Protein AF-A0A968GMI2-F1 (afdb_monomer_lite)

Sequence (280 aa):
MSSTTRIVVYNFWDFMSFLANSFVFLMIGLVVDLPLLVDNWRATLWGILAALLSRLIVIYGLFPRSKTLPFRWKHILFWGGLRGAISLALVLGLTTKIGREVSGQLQAMVFGLVVFTLLVQGTSMNWLVKRTGIIHRREERDEYDLRRARASTTRAAYDHLKKIHKEGMISKHVWDIITKTVESYSDELTKSLQEILKQHPNVEAEELDSAWREFLQYQRLALAELLADRGITEDVFNQLSSRIDNQLASSEIAWDSAEKMDRNLWQLGARRTDLRSDSD

Structure (mmCIF, N/CA/C/O backbone):
data_AF-A0A968GMI2-F1
#
_entry.id   AF-A0A968GMI2-F1
#
loop_
_atom_site.group_PDB
_atom_site.id
_atom_site.type_symbol
_atom_site.label_atom_id
_atom_site.label_alt_id
_atom_site.label_comp_id
_atom_site.label_asym_id
_atom_site.label_entity_id
_atom_site.label_seq_id
_atom_site.pdbx_PDB_ins_code
_atom_site.Cartn_x
_atom_site.Cartn_y
_atom_site.Cartn_z
_atom_site.occupancy
_atom_site.B_iso_or_equiv
_atom_site.auth_seq_id
_atom_site.auth_comp_id
_atom_site.auth_asym_id
_atom_site.auth_atom_id
_atom_site.pdbx_PDB_model_num
ATOM 1 N N . MET A 1 1 ? 13.834 -20.249 17.014 1.00 51.03 1 MET A N 1
ATOM 2 C CA . MET A 1 1 ? 14.065 -18.800 16.806 1.00 51.03 1 MET A CA 1
ATOM 3 C C . MET A 1 1 ? 12.860 -18.061 17.344 1.00 51.03 1 MET A C 1
ATOM 5 O O . MET A 1 1 ? 11.765 -18.396 16.908 1.00 51.03 1 MET A O 1
ATOM 9 N N . SER A 1 2 ? 13.044 -17.145 18.300 1.00 61.03 2 SER A N 1
ATOM 10 C CA . SER A 1 2 ? 11.919 -16.454 18.937 1.00 61.03 2 SER A CA 1
ATOM 11 C C . SER A 1 2 ? 11.182 -15.562 17.932 1.00 61.03 2 SER A C 1
ATOM 13 O O . SER A 1 2 ? 11.758 -15.024 16.979 1.00 61.03 2 SER A O 1
ATOM 15 N N . SER A 1 3 ? 9.879 -15.432 18.132 1.00 55.59 3 SER A N 1
ATOM 16 C CA . SER A 1 3 ? 8.946 -14.713 17.269 1.00 55.59 3 SER A CA 1
ATOM 17 C C . SER A 1 3 ? 9.273 -13.209 17.184 1.00 55.59 3 SER A C 1
ATOM 19 O O . SER A 1 3 ? 8.979 -12.563 16.177 1.00 55.59 3 SER A O 1
ATOM 21 N N . THR A 1 4 ? 9.947 -12.662 18.200 1.00 67.00 4 THR A N 1
ATOM 22 C CA . THR A 1 4 ? 10.479 -11.288 18.233 1.00 67.00 4 THR A CA 1
ATOM 23 C C . THR A 1 4 ? 11.716 -11.140 17.347 1.00 67.00 4 THR A C 1
ATOM 25 O O . THR A 1 4 ? 11.817 -10.170 16.598 1.00 67.00 4 THR A O 1
ATOM 28 N N . THR A 1 5 ? 12.619 -12.130 17.331 1.00 75.19 5 THR A N 1
ATOM 29 C CA . THR A 1 5 ? 13.782 -12.131 16.426 1.00 75.19 5 THR A CA 1
ATOM 30 C C . THR A 1 5 ? 13.347 -12.109 14.960 1.00 75.19 5 THR A C 1
ATOM 32 O O . THR A 1 5 ? 13.941 -11.396 14.157 1.00 75.19 5 THR A O 1
ATOM 35 N N . ARG A 1 6 ? 12.274 -12.830 14.600 1.00 71.25 6 ARG A N 1
ATOM 36 C CA . ARG A 1 6 ? 11.735 -12.819 13.227 1.00 71.25 6 ARG A CA 1
ATOM 37 C C . ARG A 1 6 ? 11.237 -11.438 12.797 1.00 71.25 6 ARG A C 1
ATOM 39 O O . ARG A 1 6 ? 11.542 -11.022 11.686 1.00 71.25 6 ARG A O 1
ATOM 46 N N . ILE A 1 7 ? 10.517 -10.728 13.668 1.00 77.06 7 ILE A N 1
ATOM 47 C CA . ILE A 1 7 ? 9.989 -9.387 13.366 1.00 77.06 7 ILE A CA 1
ATOM 48 C C . ILE A 1 7 ? 11.130 -8.374 13.218 1.00 77.06 7 ILE A C 1
ATOM 50 O O . ILE A 1 7 ? 11.140 -7.597 12.268 1.00 77.06 7 ILE A O 1
ATOM 54 N N . VAL A 1 8 ? 12.124 -8.407 14.111 1.00 85.44 8 VAL A N 1
ATOM 55 C CA . VAL A 1 8 ? 13.280 -7.498 14.035 1.00 85.44 8 VAL A CA 1
ATOM 56 C C . VAL A 1 8 ? 14.091 -7.740 12.761 1.00 85.44 8 VAL A C 1
ATOM 58 O O . VAL A 1 8 ? 14.445 -6.784 12.075 1.00 85.44 8 VAL A O 1
ATOM 61 N N . VAL A 1 9 ? 14.342 -9.004 12.405 1.00 90.06 9 VAL A N 1
ATOM 62 C CA . VAL A 1 9 ? 15.044 -9.349 11.159 1.00 90.06 9 VAL A CA 1
ATOM 63 C C . VAL A 1 9 ? 14.245 -8.903 9.938 1.00 90.06 9 VAL A C 1
ATOM 65 O O . VAL A 1 9 ? 14.838 -8.356 9.014 1.00 90.06 9 VAL A O 1
ATOM 68 N N . TYR A 1 10 ? 12.921 -9.086 9.942 1.00 85.19 10 TYR A N 1
ATOM 69 C CA . TYR A 1 10 ? 12.050 -8.642 8.854 1.00 85.19 10 TYR A CA 1
ATOM 70 C C . TYR A 1 10 ? 12.124 -7.121 8.665 1.00 85.19 10 TYR A C 1
ATOM 72 O O . TYR A 1 10 ? 12.459 -6.651 7.582 1.00 85.19 10 TYR A O 1
ATOM 80 N N . ASN A 1 11 ? 11.936 -6.355 9.742 1.00 85.25 11 ASN A N 1
ATOM 81 C CA . ASN A 1 11 ? 12.008 -4.893 9.704 1.00 85.25 11 ASN A CA 1
ATOM 82 C C . ASN A 1 11 ? 13.394 -4.386 9.270 1.00 85.25 11 ASN A C 1
ATOM 84 O O . ASN A 1 11 ? 13.497 -3.423 8.511 1.00 85.25 11 ASN A O 1
ATOM 88 N N . PHE A 1 12 ? 14.468 -5.039 9.723 1.00 91.81 12 PHE A N 1
ATOM 89 C CA . PHE A 1 12 ? 15.829 -4.718 9.294 1.00 91.81 12 PHE A CA 1
ATOM 90 C C . PHE A 1 12 ? 16.026 -4.960 7.791 1.00 91.81 12 PHE A C 1
ATOM 92 O O . PHE A 1 12 ? 16.591 -4.112 7.099 1.00 91.81 12 PHE A O 1
ATOM 99 N N . TRP A 1 13 ? 15.542 -6.093 7.273 1.00 93.69 13 TRP A N 1
ATOM 100 C CA . TRP A 1 13 ? 15.642 -6.426 5.851 1.00 93.69 13 TRP A CA 1
ATOM 101 C C . TRP A 1 13 ? 14.809 -5.487 4.973 1.00 93.69 13 TRP A C 1
ATOM 103 O O . TRP A 1 13 ? 15.266 -5.088 3.898 1.00 93.69 13 TRP A O 1
ATOM 113 N N . ASP A 1 14 ? 13.631 -5.079 5.441 1.00 88.62 14 ASP A N 1
ATOM 114 C CA . ASP A 1 14 ? 12.789 -4.088 4.768 1.00 88.62 14 ASP A CA 1
ATOM 115 C C . ASP A 1 14 ? 13.487 -2.725 4.691 1.00 88.62 14 ASP A C 1
ATOM 117 O O . ASP A 1 14 ? 13.565 -2.126 3.615 1.00 88.62 14 ASP A O 1
ATOM 121 N N . PHE A 1 15 ? 14.082 -2.264 5.797 1.00 93.88 15 PHE A N 1
ATOM 122 C CA . PHE A 1 15 ? 14.857 -1.022 5.818 1.00 93.88 15 PHE A CA 1
ATOM 123 C C . PHE A 1 15 ? 16.075 -1.086 4.884 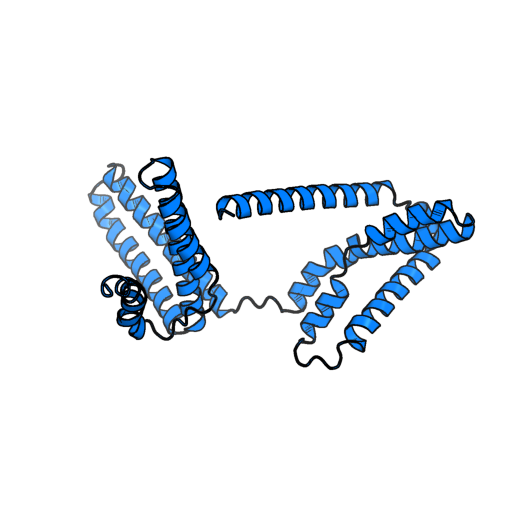1.00 93.88 15 PHE A C 1
ATOM 125 O O . PHE A 1 15 ? 16.307 -0.168 4.094 1.00 93.88 15 PHE A O 1
ATOM 132 N N . MET A 1 16 ? 16.825 -2.192 4.915 1.00 95.81 16 MET A N 1
ATOM 133 C CA . MET A 1 16 ? 17.977 -2.393 4.032 1.00 95.81 16 MET A CA 1
ATOM 134 C C . MET A 1 16 ? 17.561 -2.421 2.555 1.00 95.81 16 MET A C 1
ATOM 136 O O . MET A 1 16 ? 18.226 -1.826 1.708 1.00 95.81 16 MET A O 1
ATOM 140 N N . SER A 1 17 ? 16.426 -3.053 2.243 1.00 90.94 17 SER A N 1
ATOM 141 C CA . SER A 1 17 ? 15.859 -3.083 0.891 1.00 90.94 17 SER A CA 1
ATOM 142 C C . SER A 1 17 ? 15.443 -1.696 0.417 1.00 90.94 17 SER A C 1
ATOM 144 O O . SER A 1 17 ? 15.702 -1.330 -0.731 1.00 90.94 17 SER A O 1
ATOM 146 N N . PHE A 1 18 ? 14.814 -0.906 1.286 1.00 90.81 18 PHE A N 1
ATOM 147 C CA . PHE A 1 18 ? 14.454 0.478 0.992 1.00 90.81 18 PHE A CA 1
ATOM 148 C C . PHE A 1 18 ? 15.694 1.328 0.685 1.00 90.81 18 PHE A C 1
ATOM 150 O O . PHE A 1 18 ? 15.726 2.041 -0.325 1.00 90.81 18 PHE A O 1
ATOM 157 N N . LEU A 1 19 ? 16.737 1.200 1.507 1.00 95.38 19 LEU A N 1
ATOM 158 C CA . LEU A 1 19 ? 17.988 1.928 1.329 1.00 95.38 19 LEU A CA 1
ATOM 159 C C . LEU A 1 19 ? 18.692 1.523 0.023 1.00 95.38 19 LEU A C 1
ATOM 161 O O . LEU A 1 19 ? 19.045 2.386 -0.781 1.00 95.38 19 LEU A O 1
ATOM 165 N N . ALA A 1 20 ? 18.826 0.220 -0.237 1.00 90.94 20 ALA A N 1
ATOM 166 C CA . ALA A 1 20 ? 19.448 -0.302 -1.451 1.00 90.94 20 ALA A CA 1
ATOM 167 C C . ALA A 1 20 ? 18.705 0.136 -2.723 1.00 90.94 20 ALA A C 1
ATOM 169 O O . ALA A 1 20 ? 19.332 0.601 -3.675 1.00 90.94 20 ALA A O 1
ATOM 170 N N . ASN A 1 21 ? 17.369 0.050 -2.737 1.00 89.06 21 ASN A N 1
ATOM 171 C CA . ASN A 1 21 ? 16.572 0.520 -3.871 1.00 89.06 21 ASN A CA 1
ATOM 172 C C . ASN A 1 21 ? 16.764 2.025 -4.104 1.00 89.06 21 ASN A C 1
ATOM 174 O O . ASN A 1 21 ? 16.945 2.442 -5.246 1.00 89.06 21 ASN A O 1
ATOM 178 N N . SER A 1 22 ? 16.787 2.833 -3.042 1.00 90.81 22 SER A N 1
ATOM 179 C CA . SER A 1 22 ? 17.019 4.280 -3.143 1.00 90.81 22 SER A CA 1
ATOM 180 C C . SER A 1 22 ? 18.389 4.601 -3.750 1.00 90.81 22 SER A C 1
ATOM 182 O O . SER A 1 22 ? 18.482 5.430 -4.655 1.00 90.81 22 SER A O 1
ATOM 184 N N . PHE A 1 23 ? 19.441 3.891 -3.328 1.00 91.12 23 PHE A N 1
ATOM 185 C CA . PHE A 1 23 ? 20.772 4.018 -3.930 1.00 91.12 23 PHE A CA 1
ATOM 186 C C . PHE A 1 23 ? 20.791 3.626 -5.406 1.00 91.12 23 PHE A C 1
ATOM 188 O O . PHE A 1 23 ? 21.407 4.319 -6.212 1.00 91.12 23 PHE A O 1
ATOM 195 N N . VAL A 1 24 ? 20.101 2.547 -5.779 1.00 86.19 24 VAL A N 1
ATOM 196 C CA . VAL A 1 24 ? 19.982 2.124 -7.179 1.00 86.19 24 VAL A CA 1
ATOM 197 C C . VAL A 1 24 ? 19.311 3.209 -8.020 1.00 86.19 24 VAL A C 1
ATOM 199 O O . VAL A 1 24 ? 19.820 3.545 -9.085 1.00 86.19 24 VAL A O 1
ATOM 202 N N . PHE A 1 25 ? 18.212 3.800 -7.546 1.00 85.50 25 PHE A N 1
ATOM 203 C CA . PHE A 1 25 ? 17.545 4.900 -8.248 1.00 85.50 25 PHE A CA 1
ATOM 204 C C . PHE A 1 25 ? 18.441 6.131 -8.398 1.00 85.50 25 PHE A C 1
ATOM 206 O O . PHE A 1 25 ? 18.509 6.705 -9.486 1.00 85.50 25 PHE A O 1
ATOM 213 N N . LEU A 1 26 ? 19.166 6.494 -7.340 1.00 89.88 26 LEU A N 1
ATOM 214 C CA . LEU A 1 26 ? 20.138 7.583 -7.373 1.00 89.88 26 LEU A CA 1
ATOM 215 C C . LEU A 1 26 ? 21.257 7.308 -8.389 1.00 89.88 26 LEU A C 1
ATOM 217 O O . LEU A 1 26 ? 21.572 8.174 -9.202 1.00 89.88 26 LEU A O 1
ATOM 221 N N . MET A 1 27 ? 21.821 6.096 -8.390 1.00 86.81 27 MET A N 1
ATOM 222 C CA . MET A 1 27 ? 22.842 5.691 -9.359 1.00 86.81 27 MET A CA 1
ATOM 223 C C . MET A 1 27 ? 22.321 5.709 -10.793 1.00 86.81 27 MET A C 1
ATOM 225 O O . MET A 1 27 ? 23.031 6.178 -11.676 1.00 86.81 27 MET A O 1
ATOM 229 N N . ILE A 1 28 ? 21.098 5.228 -11.040 1.00 85.69 28 ILE A N 1
ATOM 230 C CA . ILE A 1 28 ? 20.481 5.295 -12.371 1.00 85.69 28 ILE A CA 1
ATOM 231 C C . ILE A 1 28 ? 20.414 6.758 -12.825 1.00 85.69 28 ILE A C 1
ATOM 233 O O . ILE A 1 28 ? 20.855 7.067 -13.926 1.00 85.69 28 ILE A O 1
ATOM 237 N N . GLY A 1 29 ? 19.931 7.665 -11.971 1.00 86.00 29 GLY A N 1
ATOM 238 C CA . GLY A 1 29 ? 19.867 9.093 -12.291 1.00 86.00 29 GLY A CA 1
ATOM 239 C C . GLY A 1 29 ? 21.235 9.731 -12.558 1.00 86.00 29 GLY A C 1
ATOM 240 O O . GLY A 1 29 ? 21.336 10.597 -13.418 1.00 86.00 29 GLY A O 1
ATOM 241 N N . LEU A 1 30 ? 22.283 9.288 -11.857 1.00 88.06 30 LEU A N 1
ATOM 242 C CA . LEU A 1 30 ? 23.647 9.801 -12.024 1.00 88.06 30 LEU A CA 1
ATOM 243 C C . LEU A 1 30 ? 24.337 9.277 -13.294 1.00 88.06 30 LEU A C 1
ATOM 245 O O . LEU A 1 30 ? 25.147 9.980 -13.889 1.00 88.06 30 LEU A O 1
ATOM 249 N N . VAL A 1 31 ? 24.060 8.029 -13.677 1.00 84.81 31 VAL A N 1
ATOM 250 C CA . VAL A 1 31 ? 24.762 7.337 -14.770 1.00 84.81 31 VAL A CA 1
ATOM 251 C C . VAL A 1 31 ? 24.085 7.532 -16.127 1.00 84.81 31 VAL A C 1
ATOM 253 O O . VAL A 1 31 ? 24.742 7.428 -17.162 1.00 84.81 31 VAL A O 1
ATOM 256 N N . VAL A 1 32 ? 22.775 7.778 -16.153 1.00 84.62 32 VAL A N 1
ATOM 257 C CA . VAL A 1 32 ? 22.034 7.934 -17.407 1.00 84.62 32 VAL A CA 1
ATOM 258 C C . VAL A 1 32 ? 22.463 9.213 -18.133 1.00 84.62 32 VAL A C 1
ATOM 260 O O . VAL A 1 32 ? 22.224 10.325 -17.669 1.00 84.62 32 VAL A O 1
ATOM 263 N N . ASP A 1 33 ? 23.038 9.037 -19.322 1.00 85.50 33 ASP A N 1
ATOM 264 C CA . ASP A 1 33 ? 23.459 10.118 -20.216 1.00 85.50 33 ASP A CA 1
ATOM 265 C C . ASP A 1 33 ? 22.351 10.454 -21.232 1.00 85.50 33 ASP A C 1
ATOM 267 O O . ASP A 1 33 ? 22.164 9.762 -22.234 1.00 85.50 33 ASP A O 1
ATOM 271 N N . LEU A 1 34 ? 21.577 11.512 -20.962 1.00 85.12 34 LEU A N 1
ATOM 272 C CA . LEU A 1 34 ? 20.457 11.936 -21.814 1.00 85.12 34 LEU A CA 1
ATOM 273 C C . LEU A 1 34 ? 20.878 12.303 -23.254 1.00 85.12 34 LEU A C 1
ATOM 275 O O . LEU A 1 34 ? 20.202 11.845 -24.179 1.00 85.12 34 LEU A O 1
ATOM 279 N N . PRO A 1 35 ? 21.958 13.077 -23.489 1.00 87.75 35 PRO A N 1
ATOM 280 C CA . PRO A 1 35 ? 22.502 13.295 -24.829 1.00 87.75 35 PRO A CA 1
ATOM 281 C C . PRO A 1 35 ? 22.716 12.007 -25.632 1.00 87.75 35 PRO A C 1
ATOM 283 O O . PRO A 1 35 ? 22.273 11.930 -26.780 1.00 87.75 35 PRO A O 1
ATOM 286 N N . LEU A 1 36 ? 23.315 10.976 -25.024 1.00 85.56 36 LEU A N 1
ATOM 287 C CA . LEU A 1 36 ? 23.563 9.691 -25.687 1.00 85.56 36 LEU A CA 1
ATOM 288 C C . LEU A 1 36 ? 22.256 9.019 -26.142 1.00 85.56 36 LEU A C 1
ATOM 290 O O . LEU A 1 36 ? 22.200 8.453 -27.237 1.00 85.56 36 LEU A O 1
ATOM 294 N N . LEU A 1 37 ? 21.198 9.100 -25.324 1.00 86.00 37 LEU A N 1
ATOM 295 C CA . LEU A 1 37 ? 19.875 8.550 -25.651 1.00 86.00 37 LEU A CA 1
ATOM 296 C C . LEU A 1 37 ? 19.228 9.266 -26.837 1.00 86.00 37 LEU A C 1
ATOM 298 O O . LEU A 1 37 ? 18.558 8.610 -27.637 1.00 86.00 37 LEU A O 1
ATOM 302 N N . VAL A 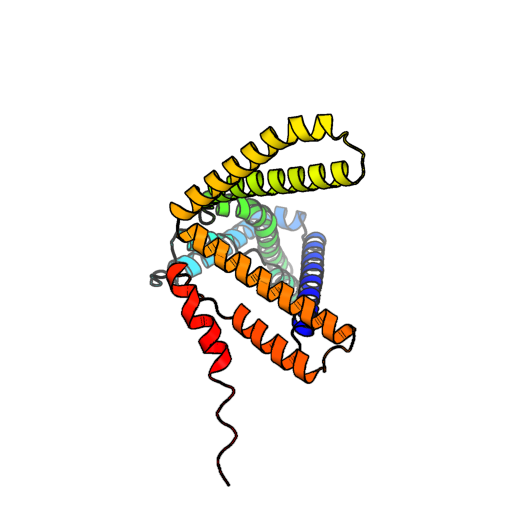1 38 ? 19.388 10.589 -26.923 1.00 86.81 38 VAL A N 1
ATOM 303 C CA . VAL A 1 38 ? 18.816 11.407 -28.002 1.00 86.81 38 VAL A CA 1
ATOM 304 C C . VAL A 1 38 ? 19.556 11.153 -29.311 1.00 86.81 38 VAL A C 1
ATOM 306 O O . VAL A 1 38 ? 18.918 10.923 -30.338 1.00 86.81 38 VAL A O 1
ATOM 309 N N . ASP A 1 39 ? 20.887 11.117 -29.265 1.00 89.25 39 ASP A N 1
ATOM 310 C CA . ASP A 1 39 ? 21.725 10.841 -30.434 1.00 89.25 39 ASP A CA 1
ATOM 311 C C . ASP A 1 39 ? 21.456 9.431 -30.994 1.00 89.25 39 ASP A C 1
ATOM 313 O O . ASP A 1 39 ? 21.305 9.223 -32.198 1.00 89.25 39 ASP A O 1
ATOM 317 N N . ASN A 1 40 ? 21.239 8.460 -30.099 1.00 88.19 40 ASN A N 1
ATOM 318 C CA . ASN A 1 40 ? 20.962 7.063 -30.440 1.00 88.19 40 ASN A CA 1
ATOM 319 C C . ASN A 1 40 ? 19.484 6.675 -30.262 1.00 88.19 40 ASN A C 1
ATOM 321 O O . ASN A 1 40 ? 19.169 5.526 -29.933 1.00 88.19 40 ASN A O 1
ATOM 325 N N . TRP A 1 41 ? 18.545 7.594 -30.514 1.00 89.44 41 TRP A N 1
ATOM 326 C CA . TRP A 1 41 ? 17.115 7.364 -30.251 1.00 89.44 41 TRP A CA 1
ATOM 327 C C . TRP A 1 41 ? 16.543 6.122 -30.958 1.00 89.44 41 TRP A C 1
ATOM 329 O O . TRP A 1 41 ? 15.656 5.450 -30.428 1.00 89.44 41 TRP A O 1
ATOM 339 N N . ARG A 1 42 ? 17.073 5.775 -32.142 1.00 92.38 42 ARG A N 1
ATOM 340 C CA . ARG A 1 42 ? 16.676 4.568 -32.888 1.00 92.38 42 ARG A CA 1
ATOM 341 C C . ARG A 1 42 ? 17.057 3.296 -32.140 1.00 92.38 42 ARG A C 1
ATOM 343 O O . ARG A 1 42 ? 16.239 2.385 -32.043 1.00 92.38 42 ARG A O 1
ATOM 350 N N . ALA A 1 43 ? 18.279 3.240 -31.610 1.00 88.56 43 ALA A N 1
ATOM 351 C CA . ALA A 1 43 ? 18.749 2.110 -30.817 1.00 88.56 43 ALA A CA 1
ATOM 352 C C . ALA A 1 43 ? 17.884 1.969 -29.559 1.00 88.56 43 ALA A C 1
ATOM 354 O O . ALA A 1 43 ? 17.337 0.898 -29.315 1.00 88.56 43 ALA A O 1
ATOM 355 N N . THR A 1 44 ? 17.652 3.072 -28.843 1.00 89.62 44 THR A N 1
ATOM 356 C CA . THR A 1 44 ? 16.748 3.136 -27.685 1.00 89.62 44 THR A CA 1
ATOM 357 C C . THR A 1 44 ? 15.367 2.546 -27.984 1.00 89.62 44 THR A C 1
ATOM 359 O O . THR A 1 44 ? 14.892 1.673 -27.253 1.00 89.62 44 THR A O 1
ATOM 362 N N . LEU A 1 45 ? 14.735 2.968 -29.083 1.00 92.50 45 LEU A N 1
ATOM 363 C CA . LEU A 1 45 ? 13.415 2.479 -29.485 1.00 92.50 45 LEU A CA 1
ATOM 364 C C . LEU A 1 45 ? 13.422 0.965 -29.747 1.00 92.50 45 LEU A C 1
ATOM 366 O O . LEU A 1 45 ? 12.546 0.250 -29.259 1.00 92.50 45 LEU A O 1
ATOM 370 N N . TRP A 1 46 ? 14.427 0.462 -30.471 1.00 93.19 46 TRP A N 1
ATOM 371 C CA . TRP A 1 46 ? 14.576 -0.973 -30.727 1.00 93.19 46 TRP A CA 1
ATOM 372 C C . TRP A 1 46 ? 14.801 -1.775 -29.446 1.00 93.19 46 TRP A C 1
ATOM 374 O O . TRP A 1 46 ? 14.197 -2.834 -29.292 1.00 93.19 46 TRP A O 1
ATOM 384 N N . GLY A 1 47 ? 15.598 -1.259 -28.507 1.00 89.50 47 GLY A N 1
ATOM 385 C CA . GLY A 1 47 ? 15.806 -1.883 -27.200 1.00 89.50 47 GLY A CA 1
ATOM 386 C C . GLY A 1 47 ? 14.503 -2.017 -26.409 1.00 89.50 47 GLY A C 1
ATOM 387 O O . GLY A 1 47 ? 14.197 -3.093 -25.890 1.00 89.50 47 GLY A O 1
ATOM 388 N N . ILE A 1 48 ? 13.689 -0.955 -26.382 1.00 90.62 48 ILE A N 1
ATOM 389 C CA . ILE A 1 48 ? 12.374 -0.959 -25.723 1.00 90.62 48 ILE A CA 1
ATOM 390 C C . ILE A 1 48 ? 11.433 -1.969 -26.387 1.00 90.62 48 ILE A C 1
ATOM 392 O O . ILE A 1 48 ? 10.846 -2.811 -25.704 1.00 90.62 48 ILE A O 1
ATOM 396 N N . LEU A 1 49 ? 11.304 -1.917 -27.714 1.00 92.12 49 LEU A N 1
ATOM 397 C CA . LEU A 1 49 ? 10.418 -2.809 -28.461 1.00 92.12 49 LEU A CA 1
ATOM 398 C C . LEU A 1 49 ? 10.827 -4.274 -28.316 1.00 92.12 49 LEU A C 1
ATOM 400 O O . LEU A 1 49 ? 9.969 -5.115 -28.059 1.00 92.12 49 LEU A O 1
ATOM 404 N N . ALA A 1 50 ? 12.120 -4.584 -28.423 1.00 91.12 50 ALA A N 1
ATOM 405 C CA . ALA A 1 50 ? 12.630 -5.940 -28.259 1.00 91.12 50 ALA A CA 1
ATOM 406 C C . ALA A 1 50 ? 12.345 -6.483 -26.851 1.00 91.12 50 ALA A C 1
ATOM 408 O O . ALA A 1 50 ? 11.893 -7.621 -26.710 1.00 91.12 50 ALA A O 1
ATOM 409 N N . ALA A 1 51 ? 12.536 -5.667 -25.810 1.00 89.25 51 ALA A N 1
ATOM 410 C CA . ALA A 1 51 ? 12.245 -6.063 -24.435 1.00 89.25 51 ALA A CA 1
ATOM 411 C C . ALA A 1 51 ? 10.744 -6.308 -24.206 1.00 89.25 51 ALA A C 1
ATOM 413 O O . ALA A 1 51 ? 10.363 -7.310 -23.592 1.00 89.25 51 ALA A O 1
ATOM 414 N N . LEU A 1 52 ? 9.882 -5.428 -24.728 1.00 89.69 52 LEU A N 1
ATOM 415 C CA . LEU A 1 52 ? 8.429 -5.582 -24.641 1.00 89.69 52 LEU A CA 1
ATOM 416 C C . LEU A 1 52 ? 7.942 -6.802 -25.429 1.00 89.69 52 LEU A C 1
ATOM 418 O O . LEU A 1 52 ? 7.164 -7.588 -24.898 1.00 89.69 52 LEU A O 1
ATOM 422 N N . LEU A 1 53 ? 8.420 -7.007 -26.657 1.00 91.12 53 LEU A N 1
ATOM 423 C CA . LEU A 1 53 ? 8.063 -8.169 -27.475 1.00 91.12 53 LEU A CA 1
ATOM 424 C C . LEU A 1 53 ? 8.526 -9.473 -26.830 1.00 91.12 53 LEU A C 1
ATOM 426 O O . LEU A 1 53 ? 7.737 -10.408 -26.717 1.00 91.12 53 LEU A O 1
ATOM 430 N N . SER A 1 54 ? 9.766 -9.523 -26.341 1.00 89.25 54 SER A N 1
ATOM 431 C CA . SER A 1 54 ? 10.283 -10.677 -25.601 1.00 89.25 54 SER A CA 1
ATOM 432 C C . SER A 1 54 ? 9.375 -11.016 -24.417 1.00 89.25 54 SER A C 1
ATOM 434 O O . SER A 1 54 ? 8.929 -12.155 -24.264 1.00 89.25 54 SER A O 1
ATOM 436 N N . ARG A 1 55 ? 8.984 -10.008 -23.629 1.00 87.88 55 ARG A N 1
ATOM 437 C CA . ARG A 1 55 ? 8.084 -10.205 -22.488 1.00 87.88 55 ARG A CA 1
ATOM 438 C C . ARG A 1 55 ? 6.680 -10.643 -22.910 1.00 87.88 55 ARG A C 1
ATOM 440 O O . ARG A 1 55 ? 6.086 -11.488 -22.241 1.00 87.88 55 ARG A O 1
ATOM 447 N N . LEU A 1 56 ? 6.151 -10.096 -24.003 1.00 88.38 56 LEU A N 1
ATOM 448 C CA . LEU A 1 56 ? 4.860 -10.487 -24.569 1.00 88.38 56 LEU A CA 1
ATOM 449 C C . LEU A 1 56 ? 4.876 -11.976 -24.938 1.00 88.38 56 LEU A C 1
ATOM 451 O O . LEU A 1 56 ? 3.979 -12.721 -24.546 1.00 88.38 56 LEU A O 1
ATOM 455 N N . ILE A 1 57 ? 5.931 -12.420 -25.621 1.00 88.88 57 ILE A N 1
ATOM 456 C CA . ILE A 1 57 ? 6.112 -13.817 -26.020 1.00 88.88 57 ILE A CA 1
ATOM 457 C C . ILE A 1 57 ? 6.228 -14.718 -24.788 1.00 88.88 57 ILE A C 1
ATOM 459 O O . ILE A 1 57 ? 5.546 -15.735 -24.718 1.00 88.88 57 ILE A O 1
ATOM 463 N N . VAL A 1 58 ? 7.025 -14.346 -23.784 1.00 86.19 58 VAL A N 1
ATOM 464 C CA . VAL A 1 58 ? 7.179 -15.162 -22.568 1.00 86.19 58 VAL A CA 1
ATOM 465 C C . VAL A 1 58 ? 5.857 -15.275 -21.805 1.00 86.19 58 VAL A C 1
ATOM 467 O O . VAL A 1 58 ? 5.444 -16.372 -21.441 1.00 86.19 58 VAL A O 1
ATOM 470 N N . ILE A 1 59 ? 5.147 -14.170 -21.581 1.00 84.50 59 ILE A N 1
ATOM 471 C CA . ILE A 1 59 ? 3.951 -14.179 -20.727 1.00 84.50 59 ILE A CA 1
ATOM 472 C C . ILE A 1 59 ? 2.749 -14.795 -21.439 1.00 84.50 59 ILE A C 1
ATOM 474 O O . ILE A 1 59 ? 2.028 -15.590 -20.841 1.00 84.50 59 ILE A O 1
ATOM 478 N N . TYR A 1 60 ? 2.516 -14.462 -22.707 1.00 82.19 60 TYR A N 1
ATOM 479 C CA . TYR A 1 60 ? 1.346 -14.961 -23.434 1.00 82.19 60 TYR A CA 1
ATOM 480 C C . TYR A 1 60 ? 1.632 -16.276 -24.165 1.00 82.19 60 TYR A C 1
ATOM 482 O O . TYR A 1 60 ? 0.730 -17.103 -24.287 1.00 82.19 60 TYR A O 1
ATOM 490 N N . GLY A 1 61 ? 2.876 -16.500 -24.594 1.00 78.56 61 GLY A N 1
ATOM 491 C CA . GLY A 1 61 ? 3.304 -17.709 -25.298 1.00 78.56 61 GLY A CA 1
ATOM 492 C C . GLY A 1 61 ? 3.678 -18.878 -24.384 1.00 78.56 61 GLY A C 1
ATOM 493 O O . GLY A 1 61 ? 3.410 -20.018 -24.755 1.00 78.56 61 GLY A O 1
ATOM 494 N N . LEU A 1 62 ? 4.214 -18.635 -23.177 1.00 70.56 62 LEU A N 1
ATOM 495 C CA . LEU A 1 62 ? 4.564 -19.714 -22.234 1.00 70.56 62 LEU A CA 1
ATOM 496 C C . LEU A 1 62 ? 3.433 -20.057 -21.246 1.00 70.56 62 LEU A C 1
ATOM 498 O O . LEU A 1 62 ? 3.340 -21.198 -20.796 1.00 70.56 62 LEU A O 1
ATOM 502 N N . PHE A 1 63 ? 2.500 -19.128 -20.983 1.00 63.91 63 PHE A N 1
ATOM 503 C CA . PHE A 1 63 ? 1.306 -19.365 -20.149 1.00 63.91 63 PHE A CA 1
ATOM 504 C C . PHE A 1 63 ? -0.047 -19.506 -20.900 1.00 63.91 63 PHE A C 1
ATOM 506 O O . PHE A 1 63 ? -1.077 -19.087 -20.355 1.00 63.91 63 PHE A O 1
ATOM 513 N N . PRO A 1 64 ? -0.157 -20.096 -22.110 1.00 60.28 64 PRO A N 1
ATOM 514 C CA . PRO A 1 64 ? -1.458 -20.305 -22.746 1.00 60.28 64 PRO A CA 1
ATOM 515 C C . PRO A 1 64 ? -2.243 -21.462 -22.100 1.00 60.28 64 PRO A C 1
ATOM 517 O O . PRO A 1 64 ? -3.469 -21.455 -22.138 1.00 60.28 64 PRO A O 1
ATOM 520 N N . ARG A 1 65 ? -1.562 -22.432 -21.463 1.00 53.31 65 ARG A N 1
ATOM 521 C CA . ARG A 1 65 ? -2.168 -23.658 -20.893 1.00 53.31 65 ARG A CA 1
ATOM 522 C C . ARG A 1 65 ? -2.451 -23.634 -19.390 1.00 53.31 65 ARG A C 1
ATOM 524 O O . ARG A 1 65 ? -3.060 -24.567 -18.871 1.00 53.31 65 ARG A O 1
ATOM 531 N N . SER A 1 66 ? -2.047 -22.587 -18.680 1.00 52.69 66 SER A N 1
ATOM 532 C CA . SER A 1 66 ? -2.407 -22.432 -17.270 1.00 52.69 66 SER A CA 1
ATOM 533 C C . SER A 1 66 ? -3.862 -21.957 -17.193 1.00 52.69 66 SER A C 1
ATOM 535 O O . SER A 1 66 ? -4.150 -20.774 -17.364 1.00 52.69 66 SER A O 1
ATOM 537 N N . LYS A 1 67 ? -4.794 -22.889 -16.938 1.00 54.97 67 LYS A N 1
ATOM 538 C CA . LYS A 1 67 ? -6.206 -22.591 -16.605 1.00 54.97 67 LYS A CA 1
ATOM 539 C C . LYS A 1 67 ? -6.355 -21.780 -15.306 1.00 54.97 67 LYS A C 1
ATOM 541 O O . LYS A 1 67 ? -7.459 -21.391 -14.948 1.00 54.97 67 LYS A O 1
ATOM 546 N N . THR A 1 68 ? -5.253 -21.538 -14.605 1.00 59.06 68 THR A N 1
ATOM 547 C CA . THR A 1 68 ? -5.201 -20.938 -13.275 1.00 59.06 68 THR A CA 1
ATOM 548 C C . THR A 1 68 ? -4.940 -19.432 -13.266 1.00 59.06 68 THR A C 1
ATOM 550 O O . THR A 1 68 ? -5.146 -18.824 -12.222 1.00 59.06 68 THR A O 1
ATOM 553 N N . LEU A 1 69 ? -4.545 -18.796 -14.383 1.00 63.69 69 LEU A N 1
ATOM 554 C CA . LEU A 1 69 ? -4.282 -17.348 -14.404 1.00 63.69 69 LEU A CA 1
ATOM 555 C C . LEU A 1 69 ? -5.297 -16.565 -15.263 1.00 63.69 69 LEU A C 1
ATOM 557 O O . LEU A 1 69 ? -5.247 -16.654 -16.497 1.00 63.69 69 LEU A O 1
ATOM 561 N N . PRO A 1 70 ? -6.181 -15.748 -14.651 1.00 72.75 70 PRO A N 1
ATOM 562 C CA . PRO A 1 70 ? -7.108 -14.896 -15.388 1.00 72.75 70 PRO A CA 1
ATOM 563 C C . PRO A 1 70 ? -6.368 -13.908 -16.295 1.00 72.75 70 PRO A C 1
ATOM 565 O O . PRO A 1 70 ? -5.307 -13.389 -15.948 1.00 72.75 70 PRO A O 1
ATOM 568 N N . PHE A 1 71 ? -6.960 -13.581 -17.443 1.00 74.25 71 PHE A N 1
ATOM 569 C CA . PHE A 1 71 ? -6.352 -12.700 -18.450 1.00 74.25 71 PHE A CA 1
ATOM 570 C C . PHE A 1 71 ? -5.941 -11.326 -17.885 1.00 74.25 71 PHE A C 1
ATOM 572 O O . PHE A 1 71 ? -4.888 -10.791 -18.225 1.00 74.25 71 PHE A O 1
ATOM 579 N N . ARG A 1 72 ? -6.714 -10.809 -16.920 1.00 78.38 72 ARG A N 1
ATOM 580 C CA . ARG A 1 72 ? -6.436 -9.551 -16.207 1.00 78.38 72 ARG A CA 1
ATOM 581 C C . ARG A 1 72 ? -5.073 -9.578 -15.494 1.00 78.38 72 ARG A C 1
ATOM 583 O O . ARG A 1 72 ? -4.332 -8.603 -15.563 1.00 78.38 72 ARG A O 1
ATOM 590 N N . TRP A 1 73 ? -4.704 -10.710 -14.889 1.00 78.69 73 TRP A N 1
ATOM 591 C CA . TRP A 1 73 ? -3.414 -10.884 -14.209 1.00 78.69 73 TRP A CA 1
ATOM 592 C C . TRP A 1 73 ? -2.244 -10.967 -15.193 1.00 78.69 73 TRP A C 1
ATOM 594 O O . TRP A 1 73 ? -1.166 -10.457 -14.899 1.00 78.69 73 TRP A O 1
ATOM 604 N N . LYS A 1 74 ? -2.456 -11.530 -16.391 1.00 82.31 74 LYS A N 1
ATOM 605 C CA . LYS A 1 74 ? -1.428 -11.577 -17.447 1.00 82.31 74 LYS A CA 1
ATOM 606 C C . LYS A 1 74 ? -1.036 -10.175 -17.920 1.00 82.31 74 LYS A C 1
ATOM 608 O O . LYS A 1 74 ? 0.146 -9.913 -18.133 1.00 82.31 74 LYS A O 1
ATOM 613 N N . HIS A 1 75 ? -1.998 -9.253 -18.018 1.00 83.75 75 HIS A N 1
ATOM 614 C CA . HIS A 1 75 ? -1.716 -7.850 -18.343 1.00 83.75 75 HIS A CA 1
ATOM 615 C C . HIS A 1 75 ? -0.879 -7.153 -17.270 1.00 83.75 75 HIS A C 1
ATOM 617 O O . HIS A 1 75 ? 0.089 -6.472 -17.603 1.00 83.75 75 HIS A O 1
ATOM 623 N N . ILE A 1 76 ? -1.217 -7.356 -15.993 1.00 83.69 76 ILE A N 1
ATOM 624 C CA . ILE A 1 76 ? -0.444 -6.806 -14.872 1.00 83.69 76 ILE A CA 1
ATOM 625 C C . ILE A 1 76 ? 0.976 -7.375 -14.875 1.00 83.69 76 ILE A C 1
ATOM 627 O O . ILE A 1 76 ? 1.936 -6.621 -14.746 1.00 83.69 76 ILE A O 1
ATOM 631 N N . LEU A 1 77 ? 1.130 -8.684 -15.087 1.00 84.06 77 LEU A N 1
ATOM 632 C CA . LEU A 1 77 ? 2.441 -9.332 -15.126 1.00 84.06 77 LEU A CA 1
ATOM 633 C C . LEU A 1 77 ? 3.306 -8.815 -16.285 1.00 84.06 77 LEU A C 1
ATOM 635 O O . LEU A 1 77 ? 4.509 -8.616 -16.131 1.00 84.06 77 LEU A O 1
ATOM 639 N N . PHE A 1 78 ? 2.688 -8.543 -17.437 1.00 86.19 78 PHE A N 1
ATOM 640 C CA . PHE A 1 78 ? 3.360 -7.934 -18.583 1.00 86.19 78 PHE A CA 1
ATOM 641 C C . PHE A 1 78 ? 3.847 -6.514 -18.289 1.00 86.19 78 PHE A C 1
ATOM 643 O O . PHE A 1 78 ? 4.991 -6.164 -18.601 1.00 86.19 78 PHE A O 1
ATOM 650 N N . TRP A 1 79 ? 3.012 -5.713 -17.634 1.00 86.75 79 TRP A N 1
ATOM 651 C CA . TRP A 1 79 ? 3.314 -4.311 -17.361 1.00 86.75 79 TRP A CA 1
ATOM 652 C C . TRP A 1 79 ? 4.154 -4.080 -16.092 1.00 86.75 79 TRP A C 1
ATOM 654 O O . TRP A 1 79 ? 4.768 -3.028 -15.953 1.00 86.75 79 TRP A O 1
ATOM 664 N N . GLY A 1 80 ? 4.231 -5.059 -15.184 1.00 79.00 80 GLY A N 1
ATOM 665 C CA . GLY A 1 80 ? 4.843 -4.918 -13.855 1.00 79.00 80 GLY A CA 1
ATOM 666 C C . GLY A 1 80 ? 6.361 -5.132 -13.761 1.00 79.00 80 GLY A C 1
ATOM 667 O O . GLY A 1 80 ? 6.922 -5.035 -12.671 1.00 79.00 80 GLY A O 1
ATOM 668 N N . GLY A 1 81 ? 7.061 -5.440 -14.856 1.00 70.44 81 GLY A N 1
ATOM 669 C CA . GLY A 1 81 ? 8.499 -5.751 -14.823 1.00 70.44 81 GLY A CA 1
ATOM 670 C C . GLY A 1 81 ? 9.401 -4.511 -14.757 1.00 70.44 81 GLY A C 1
ATOM 671 O O . GLY A 1 81 ? 10.033 -4.164 -15.753 1.00 70.44 81 GLY A O 1
ATOM 672 N N . LEU A 1 82 ? 9.462 -3.884 -13.579 1.00 66.31 82 LEU A N 1
ATOM 673 C CA . LEU A 1 82 ? 10.027 -2.548 -13.318 1.00 66.31 82 LEU A CA 1
ATOM 674 C C . LEU A 1 82 ? 11.505 -2.503 -12.879 1.00 66.31 82 LEU A C 1
ATOM 676 O O . LEU A 1 82 ? 11.964 -1.485 -12.371 1.00 66.31 82 LEU A O 1
ATOM 680 N N . ARG A 1 83 ? 12.278 -3.586 -13.011 1.00 64.94 83 ARG A N 1
ATOM 681 C CA . ARG A 1 83 ? 13.623 -3.667 -12.404 1.00 64.94 83 ARG A CA 1
ATOM 682 C C . ARG A 1 83 ? 14.724 -3.877 -13.442 1.00 64.94 83 ARG A C 1
ATOM 684 O O . ARG A 1 83 ? 15.135 -5.002 -13.694 1.00 64.94 83 ARG A O 1
ATOM 691 N N . GLY A 1 84 ? 15.216 -2.778 -14.014 1.00 72.88 84 GLY A N 1
ATOM 692 C CA . GLY A 1 84 ? 16.323 -2.764 -14.982 1.00 72.88 84 GLY A CA 1
ATOM 693 C C . GLY A 1 84 ? 17.718 -2.500 -14.390 1.00 72.88 84 GLY A C 1
ATOM 694 O O . GLY A 1 84 ? 18.679 -2.357 -15.139 1.00 72.88 84 GLY A O 1
ATOM 695 N N . ALA A 1 85 ? 17.859 -2.448 -13.061 1.00 76.44 85 ALA A N 1
ATOM 696 C CA . ALA A 1 85 ? 19.128 -2.141 -12.389 1.00 76.44 85 ALA A CA 1
ATOM 697 C C . ALA A 1 85 ? 20.245 -3.155 -12.692 1.00 76.44 85 ALA A C 1
ATOM 699 O O . ALA A 1 85 ? 21.392 -2.778 -12.913 1.00 76.44 85 ALA A O 1
ATOM 700 N N . ILE A 1 86 ? 19.900 -4.445 -12.756 1.00 85.31 86 ILE A N 1
ATOM 701 C CA . ILE A 1 86 ? 20.854 -5.508 -13.100 1.00 85.31 86 ILE A CA 1
ATOM 702 C C . ILE A 1 86 ? 21.324 -5.338 -14.548 1.00 85.31 86 ILE A C 1
ATOM 704 O O . ILE A 1 86 ? 22.517 -5.419 -14.826 1.00 85.31 86 ILE A O 1
ATOM 708 N N . SER A 1 87 ? 20.402 -5.049 -15.469 1.00 85.81 87 SER A N 1
ATOM 709 C CA . SER A 1 87 ? 20.729 -4.784 -16.872 1.00 85.81 87 SER A CA 1
ATOM 710 C C . SER A 1 87 ? 21.643 -3.568 -17.015 1.00 85.81 87 SER A C 1
ATOM 712 O O . SER A 1 87 ? 22.601 -3.625 -17.781 1.00 85.81 87 SER A O 1
ATOM 714 N N . LEU A 1 88 ? 21.395 -2.506 -16.238 1.00 85.69 88 LEU A N 1
ATOM 715 C CA . LEU A 1 88 ? 22.247 -1.320 -16.197 1.00 85.69 88 LEU A CA 1
ATOM 716 C C . LEU A 1 88 ? 23.674 -1.670 -15.754 1.00 85.69 88 LEU A C 1
ATOM 718 O O . LEU A 1 88 ? 24.633 -1.338 -16.448 1.00 85.69 88 LEU A O 1
ATOM 722 N N . ALA A 1 89 ? 23.807 -2.388 -14.635 1.00 85.12 89 ALA A N 1
ATOM 723 C CA . ALA A 1 89 ? 25.101 -2.814 -14.108 1.00 85.12 89 ALA A CA 1
ATOM 724 C C . ALA A 1 89 ? 25.871 -3.690 -15.112 1.00 85.12 89 ALA A C 1
ATOM 726 O O . ALA A 1 89 ? 27.070 -3.496 -15.316 1.00 85.12 89 ALA A O 1
ATOM 727 N N . LEU A 1 90 ? 25.175 -4.616 -15.780 1.00 86.94 90 LEU A N 1
ATOM 728 C CA . LEU A 1 90 ? 25.762 -5.477 -16.807 1.00 86.94 90 LEU A CA 1
ATOM 729 C C . LEU A 1 90 ? 26.273 -4.678 -18.005 1.00 86.94 90 LEU A C 1
ATOM 731 O O . LEU A 1 90 ? 27.385 -4.933 -18.465 1.00 86.94 90 LEU A O 1
ATOM 735 N N . VAL A 1 91 ? 25.497 -3.707 -18.495 1.00 87.00 91 VAL A N 1
ATOM 736 C CA . VAL A 1 91 ? 25.920 -2.876 -19.627 1.00 87.00 91 VAL A CA 1
ATOM 737 C C . VAL A 1 91 ? 27.163 -2.073 -19.267 1.00 87.00 91 VAL A C 1
ATOM 739 O O . VAL A 1 91 ? 28.147 -2.131 -19.997 1.00 87.00 91 VAL A O 1
ATOM 742 N N . LEU A 1 92 ? 27.181 -1.415 -18.108 1.00 84.12 92 LEU A N 1
ATOM 743 C CA . LEU A 1 92 ? 28.338 -0.634 -17.667 1.00 84.12 92 LEU A CA 1
ATOM 744 C C . LEU A 1 92 ? 29.585 -1.511 -17.531 1.00 84.12 92 LEU A C 1
ATOM 746 O O . LEU A 1 92 ? 30.650 -1.155 -18.031 1.00 84.12 92 LEU A O 1
ATOM 750 N N . GLY A 1 93 ? 29.443 -2.703 -16.948 1.00 83.94 93 GLY A N 1
ATOM 751 C CA . GLY A 1 93 ? 30.541 -3.662 -16.845 1.00 83.94 93 GLY A CA 1
ATOM 752 C C . GLY A 1 93 ? 31.061 -4.130 -18.208 1.00 83.94 93 GLY A C 1
ATOM 753 O O . GLY A 1 93 ? 32.272 -4.223 -18.409 1.00 83.94 93 GLY A O 1
ATOM 754 N N . LEU A 1 94 ? 30.165 -4.394 -19.163 1.00 83.25 94 LEU A N 1
ATOM 755 C CA . LEU A 1 94 ? 30.514 -4.905 -20.490 1.00 83.25 94 LEU A CA 1
ATOM 756 C C . LEU A 1 94 ? 31.157 -3.842 -21.391 1.00 83.25 94 LEU A C 1
ATOM 758 O O . LEU A 1 94 ? 32.052 -4.151 -22.176 1.00 83.25 94 LEU A O 1
ATOM 762 N N . THR A 1 95 ? 30.733 -2.587 -21.258 1.00 72.88 95 THR A N 1
ATOM 763 C CA . THR A 1 95 ? 31.175 -1.470 -22.110 1.00 72.88 95 THR A CA 1
ATOM 764 C C . THR A 1 95 ? 32.666 -1.166 -22.022 1.00 72.88 95 THR A C 1
ATOM 766 O O . THR A 1 95 ? 33.236 -0.621 -22.962 1.00 72.88 95 THR A O 1
ATOM 769 N N . THR A 1 96 ? 33.322 -1.603 -20.945 1.00 71.94 96 THR A N 1
ATOM 770 C CA . THR A 1 96 ? 34.781 -1.514 -20.777 1.00 71.94 96 THR A CA 1
ATOM 771 C C . THR A 1 96 ? 35.560 -2.498 -21.660 1.00 71.94 96 THR A C 1
ATOM 773 O O . THR A 1 96 ? 36.769 -2.349 -21.817 1.00 71.94 96 THR A O 1
ATOM 776 N N . LYS A 1 97 ? 34.885 -3.498 -22.247 1.00 75.62 97 LYS A N 1
ATOM 777 C CA . LYS A 1 97 ? 35.505 -4.621 -22.974 1.00 75.62 97 LYS A CA 1
ATOM 778 C C . LYS A 1 97 ? 35.180 -4.666 -24.470 1.00 75.62 97 LYS A C 1
ATOM 780 O O . LYS A 1 97 ? 35.728 -5.510 -25.173 1.00 75.62 97 LYS A O 1
ATOM 785 N N . ILE A 1 98 ? 34.283 -3.807 -24.958 1.00 77.19 98 ILE A N 1
ATOM 786 C CA . ILE A 1 98 ? 33.784 -3.814 -26.344 1.00 77.19 98 ILE A CA 1
ATOM 787 C C . ILE A 1 98 ? 34.145 -2.489 -27.036 1.00 77.19 98 ILE A C 1
ATOM 789 O O . ILE A 1 98 ? 34.318 -1.464 -26.380 1.00 77.19 98 ILE A O 1
ATOM 793 N N . GLY A 1 99 ? 34.271 -2.502 -28.369 1.00 77.56 99 GLY A N 1
ATOM 794 C CA . GLY A 1 99 ? 34.520 -1.305 -29.179 1.00 77.56 99 GLY A CA 1
ATOM 795 C C . GLY A 1 99 ? 33.533 -0.160 -28.900 1.00 77.56 99 GLY A C 1
ATOM 796 O O . GLY A 1 99 ? 32.345 -0.389 -28.661 1.00 77.56 99 GLY A O 1
ATOM 797 N N . ARG A 1 100 ? 34.040 1.082 -28.950 1.00 75.12 100 ARG A N 1
ATOM 798 C CA . ARG A 1 100 ? 33.338 2.313 -28.527 1.00 75.12 100 ARG A CA 1
ATOM 799 C C . ARG A 1 100 ? 31.961 2.507 -2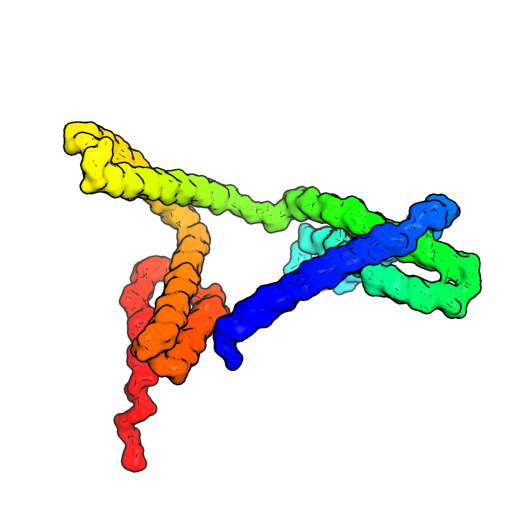9.176 1.00 75.12 100 ARG A C 1
ATOM 801 O O . ARG A 1 100 ? 31.034 2.929 -28.498 1.00 75.12 100 ARG A O 1
ATOM 808 N N . GLU A 1 101 ? 31.820 2.165 -30.452 1.00 76.31 101 GLU A N 1
ATOM 809 C CA . GLU A 1 101 ? 30.578 2.367 -31.210 1.00 76.31 101 GLU A CA 1
ATOM 810 C C . GLU A 1 101 ? 29.457 1.403 -30.781 1.00 76.31 101 GLU A C 1
ATOM 812 O O . GLU A 1 101 ? 28.347 1.826 -30.460 1.00 76.31 101 GLU A O 1
ATOM 817 N N . VAL A 1 102 ? 29.767 0.108 -30.668 1.00 81.31 102 VAL A N 1
ATOM 818 C CA . VAL A 1 102 ? 28.815 -0.925 -30.212 1.00 81.31 102 VAL A CA 1
ATOM 819 C C . VAL A 1 102 ? 28.438 -0.709 -28.742 1.00 81.31 102 VAL A C 1
ATOM 821 O O . VAL A 1 102 ? 27.291 -0.899 -28.340 1.00 81.31 102 VAL A O 1
ATOM 824 N N . SER A 1 103 ? 29.411 -0.269 -27.947 1.00 82.50 103 SER A N 1
ATOM 825 C CA . SER A 1 103 ? 29.255 0.075 -26.537 1.00 82.50 103 SER A CA 1
ATOM 826 C C . SER A 1 103 ? 28.226 1.197 -26.324 1.00 82.50 103 SER A C 1
ATOM 828 O O . SER A 1 103 ? 27.298 1.031 -25.531 1.00 82.50 103 SER A O 1
ATOM 830 N N . GLY A 1 104 ? 28.316 2.287 -27.099 1.00 82.50 104 GLY A N 1
ATOM 831 C CA . GLY A 1 104 ? 27.366 3.404 -27.029 1.00 82.50 104 GLY A CA 1
ATOM 832 C C . GLY A 1 104 ? 25.937 3.012 -27.420 1.00 82.50 104 GLY A C 1
ATOM 833 O O . GLY A 1 104 ? 24.983 3.387 -26.739 1.00 82.50 104 GLY A O 1
ATOM 834 N N . GLN A 1 105 ? 25.774 2.182 -28.456 1.00 85.69 105 GLN A N 1
ATOM 835 C CA . GLN A 1 105 ? 24.451 1.705 -28.882 1.00 85.69 105 GLN A CA 1
ATOM 836 C C . GLN A 1 105 ? 23.784 0.808 -27.828 1.00 85.69 105 GLN A C 1
ATOM 838 O O . GLN A 1 105 ? 22.598 0.972 -27.534 1.00 85.69 105 GLN A O 1
ATOM 843 N N . LEU A 1 106 ? 24.541 -0.115 -27.223 1.00 86.62 106 LEU A N 1
ATOM 844 C CA . LEU A 1 106 ? 24.056 -0.976 -26.137 1.00 86.62 106 LEU A CA 1
ATOM 845 C C . LEU A 1 106 ? 23.693 -0.172 -24.884 1.00 86.62 106 LEU A C 1
ATOM 847 O O . LEU A 1 106 ? 22.664 -0.444 -24.261 1.00 86.62 106 LEU A O 1
ATOM 851 N N . GLN A 1 107 ? 24.507 0.828 -24.531 1.00 88.12 107 GLN A N 1
ATOM 852 C CA . GLN A 1 107 ? 24.201 1.749 -23.436 1.00 88.12 107 GLN A CA 1
ATOM 853 C C . GLN A 1 107 ? 22.895 2.492 -23.696 1.00 88.12 107 GLN A C 1
ATOM 855 O O . GLN A 1 107 ? 22.007 2.447 -22.848 1.00 88.12 107 GLN A O 1
ATOM 860 N N . ALA A 1 108 ? 22.725 3.084 -24.881 1.00 89.25 108 ALA A N 1
ATOM 861 C CA . ALA A 1 108 ? 21.496 3.784 -25.249 1.00 89.25 108 ALA A CA 1
ATOM 862 C C . ALA A 1 108 ? 20.258 2.870 -25.168 1.00 89.25 108 ALA A C 1
ATOM 864 O O . ALA A 1 108 ? 19.250 3.246 -24.568 1.00 89.25 108 ALA A O 1
ATOM 865 N N . MET A 1 109 ? 20.352 1.634 -25.677 1.00 90.31 109 MET A N 1
ATOM 866 C CA . MET A 1 109 ? 19.281 0.632 -25.579 1.00 90.31 109 MET A CA 1
ATOM 867 C C . MET A 1 109 ? 18.868 0.350 -24.133 1.00 90.31 109 MET A C 1
ATOM 869 O O . MET A 1 109 ? 17.681 0.397 -23.804 1.00 90.31 109 MET A O 1
ATOM 873 N N . VAL A 1 110 ? 19.834 0.039 -23.266 1.00 90.00 110 VAL A N 1
ATOM 874 C CA . VAL A 1 110 ? 19.550 -0.363 -21.884 1.00 90.00 110 VAL A CA 1
ATOM 875 C C . VAL A 1 110 ? 19.141 0.830 -21.032 1.00 90.00 110 VAL A C 1
ATOM 877 O O . VAL A 1 110 ? 18.171 0.728 -20.286 1.00 90.00 110 VAL A O 1
ATOM 880 N N . PHE A 1 111 ? 19.823 1.966 -21.152 1.00 89.88 111 PHE A N 1
ATOM 881 C CA . PHE A 1 111 ? 19.489 3.175 -20.401 1.00 89.88 111 PHE A CA 1
ATOM 882 C C . PHE A 1 111 ? 18.102 3.675 -20.791 1.00 89.88 111 PHE A C 1
ATOM 884 O O . PHE A 1 111 ? 17.272 3.931 -19.921 1.00 89.88 111 PHE A O 1
ATOM 891 N N . GLY A 1 112 ? 17.816 3.732 -22.093 1.00 89.62 112 GLY A N 1
ATOM 892 C CA . GLY A 1 112 ? 16.510 4.114 -22.606 1.00 89.62 112 GLY A CA 1
ATOM 893 C C . GLY A 1 112 ? 15.398 3.169 -22.156 1.00 89.62 112 GLY A C 1
ATOM 894 O O . GLY A 1 112 ? 14.344 3.633 -21.722 1.00 89.62 112 GLY A O 1
ATOM 895 N N . LEU A 1 113 ? 15.646 1.854 -22.157 1.00 90.19 113 LEU A N 1
ATOM 896 C CA . LEU A 1 113 ? 14.723 0.876 -21.581 1.00 90.19 113 LEU A CA 1
ATOM 897 C C . LEU A 1 113 ? 14.485 1.129 -20.088 1.00 90.19 113 LEU A C 1
ATOM 899 O O . LEU A 1 113 ? 13.334 1.173 -19.662 1.00 90.19 113 LEU A O 1
ATOM 903 N N . VAL A 1 114 ? 15.541 1.314 -19.291 1.00 89.56 114 VAL A N 1
ATOM 904 C CA . VAL A 1 114 ? 15.424 1.572 -17.847 1.00 89.56 114 VAL A CA 1
ATOM 905 C C . VAL A 1 114 ? 14.586 2.826 -17.609 1.00 89.56 114 VAL A C 1
ATOM 907 O O . VAL A 1 114 ? 13.565 2.739 -16.930 1.00 89.56 114 VAL A O 1
ATOM 910 N N . VAL A 1 115 ? 14.939 3.954 -18.229 1.00 88.81 115 VAL A N 1
ATOM 911 C CA . VAL A 1 115 ? 14.200 5.221 -18.111 1.00 88.81 115 VAL A CA 1
ATOM 912 C C . VAL A 1 115 ? 12.736 5.048 -18.517 1.00 88.81 115 VAL A C 1
ATOM 914 O O . VAL A 1 115 ? 11.844 5.481 -17.787 1.00 88.81 115 VAL A O 1
ATOM 917 N N . PHE A 1 116 ? 12.467 4.353 -19.626 1.00 89.50 116 PHE A N 1
ATOM 918 C CA . PHE A 1 116 ? 11.106 4.051 -20.065 1.00 89.50 116 PHE A CA 1
ATOM 919 C C . PHE A 1 116 ? 10.334 3.231 -19.024 1.00 89.50 116 PHE A C 1
ATOM 921 O O . PHE A 1 116 ? 9.203 3.575 -18.682 1.00 89.50 116 PHE A O 1
ATOM 928 N N . THR A 1 117 ? 10.925 2.164 -18.481 1.00 88.56 117 THR A N 1
ATOM 929 C CA . THR A 1 117 ? 10.248 1.352 -17.459 1.00 88.56 117 THR A CA 1
ATOM 930 C C . THR A 1 117 ? 9.990 2.146 -16.179 1.00 88.56 117 THR A C 1
ATOM 932 O O . THR A 1 117 ? 8.909 2.036 -15.609 1.00 88.56 117 THR A O 1
ATOM 935 N N . LEU A 1 118 ? 10.911 3.014 -15.757 1.00 87.19 118 LEU A N 1
ATOM 936 C CA . LEU A 1 118 ? 10.729 3.819 -14.551 1.00 87.19 118 LEU A CA 1
ATOM 937 C C . LEU A 1 118 ? 9.662 4.903 -14.725 1.00 87.19 118 LEU A C 1
ATOM 939 O O . LEU A 1 118 ? 8.755 5.008 -13.899 1.00 87.19 118 LEU A O 1
ATOM 943 N N . LEU A 1 119 ? 9.743 5.683 -15.805 1.00 87.44 119 LEU A N 1
ATOM 944 C CA . LEU A 1 119 ? 8.848 6.817 -16.025 1.00 87.44 119 LEU A CA 1
ATOM 945 C C . LEU A 1 119 ? 7.490 6.389 -16.569 1.00 87.44 119 LEU A C 1
ATOM 947 O O . LEU A 1 119 ? 6.472 6.861 -16.076 1.00 87.44 119 LEU A O 1
ATOM 951 N N . VAL A 1 120 ? 7.450 5.499 -17.562 1.00 89.56 120 VAL A N 1
ATOM 952 C CA . VAL A 1 120 ? 6.202 5.110 -18.232 1.00 89.56 120 VAL A CA 1
ATOM 953 C C . VAL A 1 120 ? 5.550 3.941 -17.513 1.00 89.56 120 VAL A C 1
ATOM 955 O O . VAL A 1 120 ? 4.413 4.071 -17.062 1.00 89.56 120 VAL A O 1
ATOM 958 N N . GLN A 1 121 ? 6.241 2.803 -17.367 1.00 87.81 121 GLN A N 1
ATOM 959 C CA . GLN A 1 121 ? 5.624 1.637 -16.720 1.00 87.81 121 GLN A CA 1
ATOM 960 C C . GLN A 1 121 ? 5.369 1.895 -15.231 1.00 87.81 121 GLN A C 1
ATOM 962 O O . GLN A 1 121 ? 4.294 1.549 -14.749 1.00 87.81 121 GLN A O 1
ATOM 967 N N . GLY A 1 122 ? 6.298 2.553 -14.527 1.00 84.94 122 GLY A N 1
ATOM 968 C CA . GLY A 1 122 ? 6.187 2.821 -13.092 1.00 84.94 122 GLY A CA 1
ATOM 969 C C . GLY A 1 122 ? 4.982 3.691 -12.743 1.00 84.94 122 GLY A C 1
ATOM 970 O O . GLY A 1 122 ? 4.172 3.315 -11.897 1.00 84.94 122 GLY A O 1
ATOM 971 N N . THR A 1 123 ? 4.805 4.815 -13.442 1.00 86.50 123 THR A N 1
ATOM 972 C CA . THR A 1 123 ? 3.662 5.718 -13.212 1.00 86.50 123 THR A CA 1
ATOM 973 C C . THR A 1 123 ? 2.345 5.138 -13.731 1.00 86.50 123 THR A C 1
ATOM 975 O O . THR A 1 123 ? 1.308 5.256 -13.075 1.00 86.50 123 THR A O 1
ATOM 978 N N . SER A 1 124 ? 2.374 4.447 -14.876 1.00 87.12 124 SER A N 1
ATOM 979 C CA . SER A 1 124 ? 1.167 3.891 -15.502 1.00 87.12 124 SER A CA 1
ATOM 980 C C . SER A 1 124 ? 0.649 2.635 -14.801 1.00 87.12 124 SER A C 1
ATOM 982 O O . SER A 1 124 ? -0.511 2.268 -14.994 1.00 87.12 124 SER A O 1
ATOM 984 N N . MET A 1 125 ? 1.469 1.970 -13.980 1.00 84.62 125 MET A N 1
ATOM 985 C CA . MET A 1 125 ? 1.084 0.740 -13.286 1.00 84.62 125 MET A CA 1
ATOM 986 C C . MET A 1 125 ? -0.130 0.952 -12.380 1.00 84.62 125 MET A C 1
ATOM 988 O O . MET A 1 125 ? -1.093 0.193 -12.463 1.00 84.62 125 MET A O 1
ATOM 992 N N . ASN A 1 126 ? -0.138 2.019 -11.575 1.00 82.19 126 ASN A N 1
ATOM 993 C CA . ASN A 1 126 ? -1.268 2.325 -10.691 1.00 82.19 126 ASN A CA 1
ATOM 994 C C . ASN A 1 126 ? -2.572 2.523 -11.475 1.00 82.19 126 ASN A C 1
ATOM 996 O O . ASN A 1 126 ? -3.630 2.044 -11.064 1.00 82.19 126 ASN A O 1
ATOM 1000 N N . TRP A 1 127 ? -2.500 3.199 -12.622 1.00 85.62 127 TRP A N 1
ATOM 1001 C CA . TRP A 1 127 ? -3.652 3.379 -13.500 1.00 85.62 127 TRP A CA 1
ATOM 1002 C C . TRP A 1 127 ? -4.112 2.053 -14.121 1.00 85.62 127 TRP A C 1
ATOM 1004 O O . TRP A 1 127 ? -5.308 1.760 -14.127 1.00 85.62 127 TRP A O 1
ATOM 1014 N N . LEU A 1 128 ? -3.178 1.211 -14.577 1.00 84.69 128 LEU A N 1
ATOM 1015 C CA . LEU A 1 128 ? -3.491 -0.095 -15.155 1.00 84.69 128 LEU A CA 1
ATOM 1016 C C . LEU A 1 128 ? -4.141 -1.030 -14.129 1.00 84.69 128 LEU A C 1
ATOM 1018 O O . LEU A 1 128 ? -5.120 -1.704 -14.443 1.00 84.69 128 LEU A O 1
ATOM 1022 N N . VAL A 1 129 ? -3.639 -1.058 -12.896 1.00 82.62 129 VAL A N 1
ATOM 1023 C CA . VAL A 1 129 ? -4.201 -1.873 -11.810 1.00 82.62 129 VAL A CA 1
ATOM 1024 C C . VAL A 1 129 ? -5.640 -1.445 -11.495 1.00 82.62 129 VAL A C 1
ATOM 1026 O O . VAL A 1 129 ? -6.521 -2.298 -11.383 1.00 82.62 129 VAL A O 1
ATOM 1029 N N . LYS A 1 130 ? -5.915 -0.134 -11.445 1.00 79.81 130 LYS A N 1
ATOM 1030 C CA . LYS A 1 130 ? -7.281 0.389 -11.267 1.00 79.81 130 LYS A CA 1
ATOM 1031 C C . LYS A 1 130 ? -8.190 0.016 -12.441 1.00 79.81 130 LYS A C 1
ATOM 1033 O O . LYS A 1 130 ? -9.281 -0.504 -12.234 1.00 79.81 130 LYS A O 1
ATOM 1038 N N . ARG A 1 131 ? -7.727 0.212 -13.680 1.00 81.50 131 ARG A N 1
ATOM 1039 C CA . ARG A 1 131 ? -8.508 -0.083 -14.896 1.00 81.50 131 ARG A CA 1
ATOM 1040 C C . ARG A 1 131 ? -8.779 -1.574 -15.080 1.00 81.50 131 ARG A C 1
ATOM 1042 O O . ARG A 1 131 ? -9.845 -1.965 -15.549 1.00 81.50 131 ARG A O 1
ATOM 1049 N N . THR A 1 132 ? -7.820 -2.421 -14.720 1.00 75.44 132 THR A N 1
ATOM 1050 C CA . THR A 1 132 ? -7.992 -3.874 -14.775 1.00 75.44 132 THR A CA 1
ATOM 1051 C C . THR A 1 132 ? -8.928 -4.380 -13.694 1.00 75.44 132 THR A C 1
ATOM 1053 O O . THR A 1 132 ? -9.275 -5.548 -13.777 1.00 75.44 132 THR A O 1
ATOM 1056 N N . GLY A 1 133 ? -9.386 -3.562 -12.738 1.00 67.00 133 GLY A N 1
ATOM 1057 C CA . GLY A 1 133 ? -10.402 -3.951 -11.762 1.00 67.00 133 GLY A CA 1
ATOM 1058 C C . GLY A 1 133 ? -10.055 -5.245 -11.026 1.00 67.00 133 GLY A C 1
ATOM 1059 O O . GLY A 1 133 ? -10.944 -6.020 -10.709 1.00 67.00 133 GLY A O 1
ATOM 1060 N N . ILE A 1 134 ? -8.775 -5.558 -10.824 1.00 64.38 134 ILE A N 1
ATOM 1061 C CA . ILE A 1 134 ? -8.395 -6.711 -9.992 1.00 64.38 134 ILE A CA 1
ATOM 1062 C C . ILE A 1 134 ? -8.561 -6.343 -8.516 1.00 64.38 134 ILE A C 1
ATOM 1064 O O . ILE A 1 134 ? -8.964 -7.173 -7.709 1.00 64.38 134 ILE A O 1
ATOM 1068 N N . ILE A 1 135 ? -8.372 -5.063 -8.193 1.00 59.50 135 ILE A N 1
ATOM 1069 C CA . ILE A 1 135 ? -8.800 -4.472 -6.929 1.00 59.50 135 ILE A CA 1
ATOM 1070 C C . ILE A 1 135 ? -10.293 -4.125 -7.053 1.00 59.50 135 ILE A C 1
ATOM 1072 O O . ILE A 1 135 ? -10.656 -2.958 -7.157 1.00 59.50 135 ILE A O 1
ATOM 1076 N N . HIS A 1 136 ? -11.172 -5.130 -7.114 1.00 55.06 136 HIS A N 1
ATOM 1077 C CA . HIS A 1 136 ? -12.559 -4.908 -6.699 1.00 55.06 136 HIS A CA 1
ATOM 1078 C C . HIS A 1 136 ? -12.555 -4.964 -5.179 1.00 55.06 136 HIS A C 1
ATOM 1080 O O . HIS A 1 136 ? -12.600 -6.040 -4.583 1.00 55.06 136 HIS A O 1
ATOM 1086 N N . ARG A 1 137 ? -12.480 -3.794 -4.547 1.00 57.81 137 ARG A N 1
ATOM 1087 C CA . ARG A 1 137 ? -13.061 -3.654 -3.218 1.00 57.81 137 ARG A CA 1
ATOM 1088 C C . ARG A 1 137 ? -14.550 -3.937 -3.439 1.00 57.81 137 ARG A C 1
ATOM 1090 O O . ARG A 1 137 ? -15.178 -3.248 -4.237 1.00 57.81 137 ARG A O 1
ATOM 1097 N N . ARG A 1 138 ? -15.045 -5.083 -2.954 1.00 66.38 138 ARG A N 1
ATOM 1098 C CA . ARG A 1 138 ? -16.452 -5.467 -3.150 1.00 66.38 138 ARG A CA 1
ATOM 1099 C C . ARG A 1 138 ? -17.312 -4.330 -2.601 1.00 66.38 138 ARG A C 1
ATOM 1101 O O . ARG A 1 138 ? -17.030 -3.871 -1.501 1.00 66.38 138 ARG A O 1
ATOM 1108 N N . GLU A 1 139 ? -18.325 -3.901 -3.345 1.00 69.69 139 GLU A N 1
ATOM 1109 C CA . GLU A 1 139 ? -19.237 -2.817 -2.942 1.00 69.69 139 GLU A CA 1
ATOM 1110 C C . GLU A 1 139 ? -19.831 -3.076 -1.542 1.00 69.69 139 GLU A C 1
ATOM 1112 O O . GLU A 1 139 ? -19.843 -2.189 -0.695 1.00 69.69 139 GLU A O 1
ATOM 1117 N N . GLU A 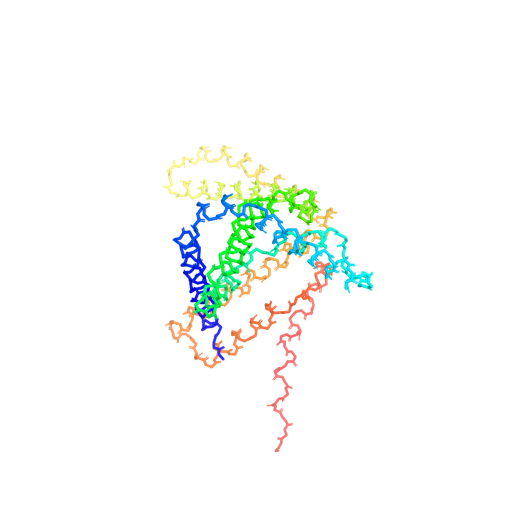1 140 ? -20.138 -4.344 -1.246 1.00 72.06 140 GLU A N 1
ATOM 1118 C CA . GLU A 1 140 ? -20.556 -4.850 0.074 1.00 72.06 140 GLU A CA 1
ATOM 1119 C C . GLU A 1 140 ? -19.572 -4.493 1.205 1.00 72.06 140 GLU A C 1
ATOM 1121 O O . GLU A 1 140 ? -19.968 -4.151 2.318 1.00 72.06 140 GLU A O 1
ATOM 1126 N N . ARG A 1 141 ? -18.264 -4.555 0.925 1.00 77.12 141 ARG A N 1
ATOM 1127 C CA . ARG A 1 141 ? -17.201 -4.287 1.901 1.00 77.12 141 ARG A CA 1
ATOM 1128 C C . ARG A 1 141 ? -16.991 -2.795 2.117 1.00 77.12 141 ARG A C 1
ATOM 1130 O O . ARG A 1 141 ? -16.661 -2.396 3.226 1.00 77.12 141 ARG A O 1
ATOM 1137 N N . ASP A 1 142 ? -17.193 -1.983 1.085 1.00 81.75 142 ASP A N 1
ATOM 1138 C CA . ASP A 1 142 ? -17.158 -0.525 1.219 1.00 81.75 142 ASP A CA 1
ATOM 1139 C C . ASP A 1 142 ? -18.340 -0.020 2.049 1.00 81.75 142 ASP A C 1
ATOM 1141 O O . ASP A 1 142 ? -18.169 0.839 2.919 1.00 81.75 142 ASP A O 1
ATOM 1145 N N . GLU A 1 143 ? -19.525 -0.593 1.836 1.00 84.50 143 GLU A N 1
ATOM 1146 C CA . GLU A 1 143 ? -20.700 -0.272 2.639 1.00 84.50 143 GLU A CA 1
ATOM 1147 C C . GLU A 1 143 ? -20.517 -0.704 4.103 1.00 84.50 143 GLU A C 1
ATOM 1149 O O . GLU A 1 143 ? -20.761 0.087 5.019 1.00 84.50 143 GLU A O 1
ATOM 1154 N N . TYR A 1 144 ? -20.006 -1.918 4.328 1.00 87.19 144 TYR A N 1
ATOM 1155 C CA . TYR A 1 144 ? -19.618 -2.401 5.652 1.00 87.19 144 TYR A CA 1
ATOM 1156 C C . TYR A 1 144 ? -18.582 -1.488 6.329 1.00 87.19 144 TYR A C 1
ATOM 1158 O O . TYR A 1 144 ? -18.810 -1.048 7.457 1.00 87.19 144 TYR A O 1
ATOM 1166 N N . ASP A 1 145 ? -17.479 -1.152 5.647 1.00 86.69 145 ASP A N 1
ATOM 1167 C CA . ASP A 1 145 ? -16.404 -0.303 6.181 1.00 86.69 145 ASP A CA 1
ATOM 1168 C C . ASP A 1 145 ? -16.959 1.072 6.601 1.00 86.69 145 ASP A C 1
ATOM 1170 O O . ASP A 1 145 ? -16.616 1.594 7.667 1.00 86.69 145 ASP A O 1
ATOM 1174 N N . LEU A 1 146 ? -17.869 1.646 5.804 1.00 88.94 146 LEU A N 1
ATOM 1175 C CA . LEU A 1 146 ? -18.533 2.912 6.113 1.00 88.94 146 LEU A CA 1
ATOM 1176 C C . LEU A 1 146 ? -19.452 2.805 7.339 1.00 88.94 146 LEU A C 1
ATOM 1178 O O . LEU A 1 146 ? -19.388 3.668 8.222 1.00 88.94 146 LEU A O 1
ATOM 1182 N N . ARG A 1 147 ? -20.307 1.773 7.418 1.00 89.75 147 ARG A N 1
ATOM 1183 C CA . ARG A 1 147 ? -21.203 1.578 8.575 1.00 89.75 147 ARG A CA 1
ATOM 1184 C C . ARG A 1 147 ? -20.407 1.292 9.848 1.00 89.75 147 ARG A C 1
ATOM 1186 O O . ARG A 1 147 ? -20.682 1.906 10.879 1.00 89.75 147 ARG A O 1
ATOM 1193 N N . ARG A 1 148 ? -19.365 0.457 9.764 1.00 92.06 148 ARG A N 1
ATOM 1194 C CA . ARG A 1 148 ? -18.439 0.168 10.869 1.00 92.06 148 ARG A CA 1
ATOM 1195 C C . ARG A 1 148 ? -17.752 1.436 11.364 1.00 92.06 148 ARG A C 1
ATOM 1197 O O . ARG A 1 148 ? -17.726 1.670 12.569 1.00 92.06 148 ARG A O 1
ATOM 1204 N N . ALA A 1 149 ? -17.234 2.271 10.461 1.00 91.69 149 ALA A N 1
ATOM 1205 C CA . ALA A 1 149 ? -16.588 3.531 10.825 1.00 91.69 149 ALA A CA 1
ATOM 1206 C C . ALA A 1 149 ? -17.556 4.501 11.522 1.00 91.69 149 ALA A C 1
ATOM 1208 O O . ALA A 1 149 ? -17.195 5.132 12.515 1.00 91.69 149 ALA A O 1
ATOM 1209 N N . ARG A 1 150 ? -18.803 4.608 11.046 1.00 92.75 150 ARG A N 1
ATOM 1210 C CA . ARG A 1 150 ? -19.832 5.441 11.692 1.00 92.75 150 ARG A CA 1
ATOM 1211 C C . ARG A 1 150 ? -20.198 4.930 13.086 1.00 92.75 150 ARG A C 1
ATOM 1213 O O . ARG A 1 150 ? -20.268 5.729 14.019 1.00 92.75 150 ARG A O 1
ATOM 1220 N N . ALA A 1 151 ? -20.391 3.621 13.240 1.00 92.44 151 ALA A N 1
ATOM 1221 C CA . ALA A 1 151 ? -20.698 3.012 14.531 1.00 92.44 151 ALA A CA 1
ATOM 1222 C C . ALA A 1 151 ? -19.536 3.178 15.528 1.00 92.44 151 ALA A C 1
ATOM 1224 O O . ALA A 1 151 ? -19.752 3.629 16.653 1.00 92.44 151 ALA A O 1
ATOM 1225 N N . SER A 1 152 ? -18.295 2.897 15.113 1.00 91.94 152 SER A N 1
ATOM 1226 C CA . SER A 1 152 ? -17.122 2.974 15.994 1.00 91.94 152 SER A CA 1
ATOM 1227 C C . SER A 1 152 ? -16.806 4.402 16.439 1.00 91.94 152 SER A C 1
ATOM 1229 O O . SER A 1 152 ? -16.560 4.636 17.621 1.00 91.94 152 SER A O 1
ATOM 1231 N N . THR A 1 153 ? -16.871 5.377 15.529 1.00 92.62 153 THR A N 1
ATOM 1232 C CA . THR A 1 153 ? -16.634 6.793 15.857 1.00 92.62 153 THR A CA 1
ATOM 1233 C C . THR A 1 153 ? -17.724 7.360 16.761 1.00 92.62 153 THR A C 1
ATOM 1235 O O . THR A 1 153 ? -17.410 8.067 17.718 1.00 92.62 153 THR A O 1
ATOM 1238 N N . THR A 1 154 ? -18.990 7.001 16.525 1.00 94.19 154 THR A N 1
ATOM 1239 C CA . THR A 1 154 ? -20.108 7.392 17.399 1.00 94.19 154 THR A CA 1
ATOM 1240 C C . THR A 1 154 ? -19.959 6.776 18.786 1.00 94.19 154 THR A C 1
ATOM 1242 O O . THR A 1 154 ? -20.153 7.466 19.788 1.00 94.19 154 THR A O 1
ATOM 1245 N N . ARG A 1 155 ? -19.544 5.506 18.873 1.00 92.75 155 ARG A N 1
ATOM 1246 C CA . ARG A 1 155 ? -19.288 4.850 20.157 1.00 92.75 155 ARG A CA 1
ATOM 1247 C C . ARG A 1 155 ? -18.140 5.510 20.915 1.00 92.75 155 ARG A C 1
ATOM 1249 O O . ARG A 1 155 ? -18.304 5.830 22.087 1.00 92.75 155 ARG A O 1
ATOM 1256 N N . ALA A 1 156 ? -17.029 5.794 20.236 1.00 92.44 156 ALA A N 1
ATOM 1257 C CA . ALA A 1 156 ? -15.898 6.506 20.823 1.00 92.44 156 ALA A CA 1
ATOM 1258 C C . ALA A 1 156 ? -16.294 7.912 21.312 1.00 92.44 156 ALA A C 1
ATOM 1260 O O . ALA A 1 156 ? -15.895 8.327 22.401 1.00 92.44 156 ALA A O 1
ATOM 1261 N N . ALA A 1 157 ? -17.124 8.630 20.547 1.00 93.19 157 ALA A N 1
ATOM 1262 C CA . ALA A 1 157 ? -17.659 9.928 20.948 1.00 93.19 157 ALA A CA 1
ATOM 1263 C C . ALA A 1 157 ? -18.578 9.822 22.179 1.00 93.19 157 ALA A C 1
ATOM 1265 O O . ALA A 1 157 ? -18.469 10.638 23.094 1.00 93.19 157 ALA A O 1
ATOM 1266 N N . TYR A 1 158 ? -19.437 8.800 22.245 1.00 93.19 158 TYR A N 1
ATOM 1267 C CA . TYR A 1 158 ? -20.284 8.530 23.409 1.00 93.19 158 TYR A CA 1
ATOM 1268 C C . TYR A 1 158 ? -19.462 8.188 24.661 1.00 93.19 158 TYR A C 1
ATOM 1270 O O . TYR A 1 158 ? -19.705 8.740 25.735 1.00 93.19 158 TYR A O 1
ATOM 1278 N N . ASP A 1 159 ? -18.448 7.331 24.531 1.00 93.75 159 ASP A N 1
ATOM 1279 C CA . ASP A 1 159 ? -17.564 6.968 25.642 1.00 93.75 159 ASP A CA 1
ATOM 1280 C C . ASP A 1 159 ? -16.770 8.185 26.147 1.00 93.75 159 ASP A C 1
ATOM 1282 O O . ASP A 1 159 ? -16.606 8.371 27.358 1.00 93.75 159 ASP A O 1
ATOM 1286 N N . HIS A 1 160 ? -16.348 9.070 25.239 1.00 93.94 160 HIS A N 1
ATOM 1287 C CA . HIS A 1 160 ? -15.746 10.349 25.605 1.00 93.94 160 HIS A CA 1
ATOM 1288 C C . HIS A 1 160 ? -16.732 11.260 26.350 1.00 93.94 160 HIS A C 1
ATOM 1290 O O . HIS A 1 160 ? -16.384 11.798 27.401 1.00 93.94 160 HIS A O 1
ATOM 1296 N N . LEU A 1 161 ? -17.976 11.379 25.870 1.00 94.19 161 LEU A N 1
ATOM 1297 C CA . LEU A 1 161 ? -19.034 12.157 26.525 1.00 94.19 161 LEU A CA 1
ATOM 1298 C C . LEU A 1 161 ? -19.286 11.659 27.959 1.00 94.19 161 LEU A C 1
ATOM 1300 O O . LEU A 1 161 ? -19.405 12.448 28.899 1.00 94.19 161 LEU A O 1
ATOM 1304 N N . LYS A 1 162 ? -19.290 10.336 28.147 1.00 94.94 162 LYS A N 1
ATOM 1305 C CA . LYS A 1 162 ? -19.413 9.688 29.458 1.00 94.94 162 LYS A CA 1
ATOM 1306 C C . LYS A 1 162 ? -18.232 10.007 30.374 1.00 94.94 162 LYS A C 1
ATOM 1308 O O . LYS A 1 162 ? -18.424 10.195 31.576 1.00 94.94 162 LYS A O 1
ATOM 1313 N N . LYS A 1 163 ? -17.015 10.075 29.827 1.00 96.19 163 LYS A N 1
ATOM 1314 C CA . LYS A 1 163 ? -15.806 10.449 30.572 1.00 96.19 163 LYS A CA 1
ATOM 1315 C C . LYS A 1 163 ? -15.886 11.891 31.081 1.00 96.19 163 LYS A C 1
ATOM 1317 O O . LYS A 1 163 ? -15.750 12.104 32.281 1.00 96.19 163 LYS A O 1
ATOM 1322 N N . ILE A 1 164 ? -16.196 12.855 30.214 1.00 95.56 164 ILE A N 1
ATOM 1323 C CA . ILE A 1 164 ? -16.258 14.275 30.607 1.00 95.56 164 ILE A CA 1
ATOM 1324 C C . ILE A 1 164 ? -17.436 14.585 31.546 1.00 95.56 164 ILE A C 1
ATOM 1326 O O . ILE A 1 164 ? -17.350 15.498 32.366 1.00 95.56 164 ILE A O 1
ATOM 1330 N N . HIS A 1 165 ? -18.513 13.791 31.500 1.00 95.25 165 HIS A N 1
ATOM 1331 C CA . HIS A 1 165 ? -19.554 13.833 32.528 1.00 95.25 165 HIS A CA 1
ATOM 1332 C C . HIS A 1 165 ? -19.035 13.358 33.895 1.00 95.25 165 HIS A C 1
ATOM 1334 O O . HIS A 1 165 ? -19.251 14.041 34.895 1.00 95.25 165 HIS A O 1
ATOM 1340 N N . LYS A 1 166 ? -18.305 12.232 33.950 1.00 94.94 166 LYS A N 1
ATOM 1341 C CA . LYS A 1 166 ? -17.692 11.733 35.198 1.00 94.94 166 LYS A CA 1
ATOM 1342 C C . LYS A 1 166 ? -16.686 12.714 35.802 1.00 94.94 166 LYS A C 1
ATOM 1344 O O . LYS A 1 166 ? -16.567 12.779 37.018 1.00 94.94 166 LYS A O 1
ATOM 1349 N N . GLU A 1 167 ? -15.988 13.472 34.963 1.00 96.12 167 GLU A N 1
ATOM 1350 C CA . GLU A 1 167 ? -15.036 14.513 35.375 1.00 96.12 167 GLU A CA 1
ATOM 1351 C C . GLU A 1 167 ? -15.723 15.815 35.831 1.00 96.12 167 GLU A C 1
ATOM 1353 O O . GLU A 1 167 ? -15.052 16.752 36.253 1.00 96.12 167 GLU A O 1
ATOM 1358 N N . GLY A 1 168 ? -17.057 15.895 35.763 1.00 93.38 168 GLY A N 1
ATOM 1359 C CA . GLY A 1 168 ? -17.826 17.065 36.191 1.00 93.38 168 GLY A CA 1
ATOM 1360 C C . GLY A 1 168 ? -17.828 18.227 35.194 1.00 93.38 168 GLY A C 1
ATOM 1361 O O . GLY A 1 168 ? -18.379 19.281 35.501 1.00 93.38 168 GLY A O 1
ATOM 1362 N N . MET A 1 169 ? -17.270 18.049 33.989 1.00 94.06 169 MET A N 1
ATOM 1363 C CA . MET A 1 169 ? -17.283 19.080 32.941 1.00 94.06 169 MET A CA 1
ATOM 1364 C C . MET A 1 169 ? -18.667 19.268 32.305 1.00 94.06 169 MET A C 1
ATOM 1366 O O . MET A 1 169 ? -18.934 20.299 31.690 1.00 94.06 169 MET A O 1
ATOM 1370 N N . ILE A 1 170 ? -19.562 18.288 32.464 1.00 94.38 170 ILE A N 1
ATOM 1371 C CA . ILE A 1 170 ? -20.963 18.363 32.037 1.00 94.38 170 ILE A CA 1
ATOM 1372 C C . ILE A 1 170 ? -21.868 18.194 33.252 1.00 94.38 170 ILE A C 1
ATOM 1374 O O . ILE A 1 170 ? -21.792 17.191 33.967 1.00 94.38 170 ILE A O 1
ATOM 1378 N N . SER A 1 171 ? -22.772 19.157 33.452 1.00 95.50 171 SER A N 1
ATOM 1379 C CA . SER A 1 171 ? -23.769 19.088 34.518 1.00 95.50 171 SER A CA 1
ATOM 1380 C C . SER A 1 171 ? -24.717 17.902 34.315 1.00 95.50 171 SER A C 1
ATOM 1382 O O . SER A 1 171 ? -25.051 17.532 33.188 1.00 95.50 171 SER A O 1
ATOM 1384 N N . LYS A 1 172 ? -25.208 17.326 35.417 1.00 93.50 172 LYS A N 1
ATOM 1385 C CA . LYS A 1 172 ? -26.152 16.198 35.375 1.00 93.50 172 LYS A CA 1
ATOM 1386 C C . LYS A 1 172 ? -27.383 16.491 34.505 1.00 93.50 172 LYS A C 1
ATOM 1388 O O . LYS A 1 172 ? -27.805 15.640 33.737 1.00 93.50 172 LYS A O 1
ATOM 1393 N N . HIS A 1 173 ? -27.897 17.720 34.564 1.00 93.81 173 HIS A N 1
ATOM 1394 C CA . HIS A 1 173 ? -29.041 18.141 33.757 1.00 93.81 173 HIS A CA 1
ATOM 1395 C C . HIS A 1 173 ? -28.773 18.053 32.244 1.00 93.81 173 HIS A C 1
ATOM 1397 O O . HIS A 1 173 ? -29.603 17.528 31.509 1.00 93.81 173 HIS A O 1
ATOM 1403 N N . VAL A 1 174 ? -27.608 18.519 31.775 1.00 94.94 174 VAL A N 1
ATOM 1404 C CA . VAL A 1 174 ? -27.236 18.444 30.349 1.00 94.94 174 VAL A CA 1
ATOM 1405 C C . VAL A 1 174 ? -27.002 16.993 29.926 1.00 94.94 174 VAL A C 1
ATOM 1407 O O . VAL A 1 174 ? -27.444 16.592 28.850 1.00 94.94 174 VAL A O 1
ATOM 1410 N N . TRP A 1 175 ? -26.362 16.196 30.787 1.00 94.75 175 TRP A N 1
ATOM 1411 C CA . TRP A 1 175 ? -26.146 14.767 30.561 1.00 94.75 175 TRP A CA 1
ATOM 1412 C C . TRP A 1 175 ? -27.464 14.004 30.367 1.00 94.75 175 TRP A C 1
ATOM 1414 O O . TRP A 1 175 ? -27.605 13.276 29.384 1.00 94.75 175 TRP A O 1
ATOM 1424 N N . ASP A 1 176 ? -28.444 14.212 31.249 1.00 93.94 176 ASP A N 1
ATOM 1425 C CA . ASP A 1 176 ? -29.737 13.517 31.204 1.00 93.94 176 ASP A CA 1
ATOM 1426 C C . ASP A 1 176 ? -30.534 13.833 29.920 1.00 93.94 176 ASP A C 1
ATOM 1428 O O . ASP A 1 176 ? -31.308 12.997 29.444 1.00 93.94 176 ASP A O 1
ATOM 1432 N N . ILE A 1 177 ? -30.327 15.021 29.334 1.00 93.88 177 ILE A N 1
ATOM 1433 C CA . ILE A 1 177 ? -30.940 15.432 28.062 1.00 93.88 177 ILE A CA 1
ATOM 1434 C C . ILE A 1 177 ? -30.232 14.767 26.876 1.00 93.88 177 ILE A C 1
ATOM 1436 O O . ILE A 1 177 ? -30.882 14.131 26.047 1.00 93.88 177 ILE A O 1
ATOM 1440 N N . ILE A 1 178 ? -28.907 14.916 26.772 1.00 93.38 178 ILE A N 1
ATOM 1441 C CA . ILE A 1 178 ? -28.161 14.517 25.568 1.00 93.38 178 ILE A CA 1
ATOM 1442 C C . ILE A 1 178 ? -27.986 12.998 25.453 1.00 93.38 178 ILE A C 1
ATOM 1444 O O . ILE A 1 178 ? -27.982 12.459 24.346 1.00 93.38 178 ILE A O 1
ATOM 1448 N N . THR A 1 179 ? -27.881 12.297 26.586 1.00 93.44 179 THR A N 1
ATOM 1449 C CA . THR A 1 179 ? -27.565 10.860 26.622 1.00 93.44 179 THR A CA 1
ATOM 1450 C C . THR A 1 179 ? -28.606 10.036 25.888 1.00 93.44 179 THR A C 1
ATOM 1452 O O . THR A 1 179 ? -28.230 9.177 25.100 1.00 93.44 179 THR A O 1
ATOM 1455 N N . LYS A 1 180 ? -29.898 10.342 26.062 1.00 92.00 180 LYS A N 1
ATOM 1456 C CA . LYS A 1 180 ? -30.983 9.607 25.393 1.00 92.00 180 LYS A CA 1
ATOM 1457 C C . LYS A 1 180 ? -30.838 9.628 23.872 1.00 92.00 180 LYS A C 1
ATOM 1459 O O . LYS A 1 180 ? -30.997 8.599 23.223 1.00 92.00 180 LYS A O 1
ATOM 1464 N N . THR A 1 181 ? -30.513 10.791 23.311 1.00 92.94 181 THR A N 1
ATOM 1465 C CA . THR A 1 181 ? -30.351 10.964 21.863 1.00 92.94 181 THR A CA 1
ATOM 1466 C C . THR A 1 181 ? -29.106 10.246 21.354 1.00 92.94 181 THR A C 1
ATOM 1468 O O . THR A 1 181 ? -29.173 9.535 20.355 1.00 92.94 181 THR A O 1
ATOM 1471 N N . VAL A 1 182 ? -27.970 10.407 22.041 1.00 92.62 182 VAL A N 1
ATOM 1472 C CA . VAL A 1 182 ? -26.697 9.814 21.599 1.00 92.62 182 VAL A CA 1
ATOM 1473 C C . VAL A 1 182 ? -26.709 8.291 21.745 1.00 92.62 182 VAL A C 1
ATOM 1475 O O . VAL A 1 182 ? -26.218 7.598 20.860 1.00 92.62 182 VAL A O 1
ATOM 1478 N N . GLU A 1 183 ? -27.296 7.765 22.821 1.00 92.19 183 GLU A N 1
ATOM 1479 C CA . GLU A 1 183 ? -27.450 6.325 23.045 1.00 92.19 183 GLU A CA 1
ATOM 1480 C C . GLU A 1 183 ? -28.352 5.700 21.977 1.00 92.19 183 GLU A C 1
ATOM 1482 O O . GLU A 1 183 ? -27.926 4.771 21.296 1.00 92.19 183 GLU A O 1
ATOM 1487 N N . SER A 1 184 ? -29.527 6.291 21.719 1.00 92.81 184 SER A N 1
ATOM 1488 C CA . SER A 1 184 ? -30.427 5.822 20.657 1.00 92.81 184 SER A CA 1
ATOM 1489 C C . SER A 1 184 ? -29.759 5.826 19.278 1.00 92.81 184 SER A C 1
ATOM 1491 O O . SER A 1 184 ? -29.930 4.879 18.514 1.00 92.81 184 SER A O 1
ATOM 1493 N N . TYR A 1 185 ? -28.996 6.872 18.952 1.00 91.62 185 TYR A N 1
ATOM 1494 C CA . TYR A 1 185 ? -28.297 6.974 17.670 1.00 91.62 185 TYR A CA 1
ATOM 1495 C C . TYR A 1 185 ? -27.149 5.954 17.544 1.00 91.62 185 TYR A C 1
ATOM 1497 O O . TYR A 1 185 ? -26.974 5.328 16.499 1.00 91.62 185 TYR A O 1
ATOM 1505 N N . SER A 1 186 ? -26.386 5.741 18.621 1.00 91.31 186 SER A N 1
ATOM 1506 C CA . SER A 1 186 ? -25.331 4.719 18.695 1.00 91.31 186 SER A CA 1
ATOM 1507 C C . SER A 1 186 ? -25.896 3.302 18.512 1.00 91.31 186 SER A C 1
ATOM 1509 O O . SER A 1 186 ? -25.341 2.490 17.762 1.00 91.31 186 SER A O 1
ATOM 1511 N N . ASP A 1 187 ? -27.042 3.021 19.136 1.00 91.50 187 ASP A N 1
ATOM 1512 C CA . ASP A 1 187 ? -27.730 1.735 19.033 1.00 91.50 187 ASP A CA 1
ATOM 1513 C C . ASP A 1 187 ? -28.292 1.490 17.628 1.00 91.50 187 ASP A C 1
ATOM 1515 O O . ASP A 1 187 ? -28.197 0.376 17.111 1.00 91.50 187 ASP A O 1
ATOM 1519 N N . GLU A 1 188 ? -28.848 2.517 16.980 1.00 93.25 188 GLU A N 1
ATOM 1520 C CA . GLU A 1 188 ? -29.339 2.431 15.601 1.00 93.25 188 GLU A CA 1
ATOM 1521 C C . GLU A 1 188 ? -28.211 2.086 14.620 1.00 93.25 188 GLU A C 1
ATOM 1523 O O . GLU A 1 188 ? -28.337 1.153 13.823 1.00 93.25 188 GLU A O 1
ATOM 1528 N N . LEU A 1 189 ? -27.065 2.766 14.727 1.00 91.44 189 LEU A N 1
ATOM 1529 C CA . LEU A 1 189 ? -25.898 2.465 13.897 1.00 91.44 189 LEU A CA 1
ATOM 1530 C C . LEU A 1 189 ? -25.382 1.043 14.134 1.00 91.44 189 LEU A C 1
ATOM 1532 O O . LEU A 1 189 ? -25.063 0.340 13.174 1.00 91.44 189 LEU A O 1
ATOM 1536 N N . THR A 1 190 ? -25.356 0.595 15.390 1.00 90.81 190 THR A N 1
ATOM 1537 C CA . THR A 1 190 ? -24.942 -0.771 15.741 1.00 90.81 190 THR A CA 1
ATOM 1538 C C . THR A 1 190 ? -25.882 -1.814 15.133 1.00 90.81 190 THR A C 1
ATOM 1540 O O . THR A 1 190 ? -25.417 -2.796 14.554 1.00 90.81 190 THR A O 1
ATOM 1543 N N . LYS A 1 191 ? -27.201 -1.588 15.179 1.00 92.81 191 LYS A N 1
ATOM 1544 C CA . LYS A 1 191 ? -28.191 -2.460 14.521 1.00 92.81 191 LYS A CA 1
ATOM 1545 C C . LYS A 1 191 ? -28.003 -2.489 13.005 1.00 92.81 191 LYS A C 1
ATOM 1547 O O . LYS A 1 191 ? -27.977 -3.566 12.418 1.00 92.81 191 LYS A O 1
ATOM 1552 N N . SER A 1 192 ? -27.780 -1.331 12.384 1.00 89.81 192 SER A N 1
ATOM 1553 C CA . SER A 1 192 ? -27.544 -1.242 10.937 1.00 89.81 192 SER A CA 1
ATOM 1554 C C . SER A 1 192 ? -26.283 -1.995 10.484 1.00 89.81 192 SER A C 1
ATOM 1556 O O . SER A 1 192 ? -26.234 -2.501 9.362 1.00 89.81 192 SER A O 1
ATOM 1558 N N . LEU A 1 193 ? -25.259 -2.078 11.345 1.00 90.25 193 LEU A N 1
ATOM 1559 C CA . LEU A 1 193 ? -24.046 -2.856 11.095 1.00 90.25 193 LEU A CA 1
ATOM 1560 C C . LEU A 1 193 ? -24.330 -4.360 11.190 1.00 90.25 193 LEU A C 1
ATOM 1562 O O . LEU A 1 193 ? -23.927 -5.117 10.310 1.00 90.25 193 LEU A O 1
ATOM 1566 N N . GLN A 1 194 ? -25.080 -4.783 12.213 1.00 88.81 194 GLN A N 1
ATOM 1567 C CA . GLN A 1 194 ? -25.507 -6.177 12.370 1.00 88.81 194 GLN A CA 1
ATOM 1568 C C . GLN A 1 194 ? -26.355 -6.665 11.190 1.00 88.81 194 GLN A C 1
ATOM 1570 O O . GLN A 1 194 ? -26.244 -7.821 10.791 1.00 88.81 194 GLN A O 1
ATOM 1575 N N . GLU A 1 195 ? -27.200 -5.806 10.621 1.00 89.44 195 GLU A N 1
ATOM 1576 C CA . GLU A 1 195 ? -27.993 -6.146 9.437 1.00 89.44 195 GLU A CA 1
ATOM 1577 C C . GLU A 1 195 ? -27.121 -6.442 8.212 1.00 89.44 195 GLU A C 1
ATOM 1579 O O . GLU A 1 195 ? -27.372 -7.441 7.541 1.00 89.44 195 GLU A O 1
ATOM 1584 N N . ILE A 1 196 ? -26.070 -5.649 7.956 1.00 88.00 196 ILE A N 1
ATOM 1585 C CA . ILE A 1 196 ? -25.115 -5.933 6.868 1.00 88.00 196 ILE A CA 1
ATOM 1586 C C . ILE A 1 196 ? -24.427 -7.275 7.085 1.00 88.00 196 ILE A C 1
ATOM 1588 O O . ILE A 1 196 ? -24.329 -8.067 6.151 1.00 88.00 196 ILE A O 1
ATOM 1592 N N . LEU A 1 197 ? -23.965 -7.538 8.307 1.00 86.81 197 LEU A N 1
ATOM 1593 C CA . LEU A 1 197 ? -23.259 -8.778 8.623 1.00 86.81 197 LEU A CA 1
ATOM 1594 C C . LEU A 1 197 ? -24.138 -10.006 8.375 1.00 86.81 197 LEU A C 1
ATOM 1596 O O . LEU A 1 197 ? -23.693 -10.970 7.760 1.00 86.81 197 LEU A O 1
ATOM 1600 N N . LYS A 1 198 ? -25.421 -9.925 8.743 1.00 87.50 198 LYS A N 1
ATOM 1601 C CA . LYS A 1 198 ? -26.403 -10.981 8.461 1.00 87.50 198 LYS A CA 1
ATOM 1602 C C . LYS A 1 198 ? -26.693 -11.152 6.970 1.00 87.50 198 LYS A C 1
ATOM 1604 O O . LYS A 1 198 ? -26.967 -12.266 6.533 1.00 87.50 198 LYS A O 1
ATOM 1609 N N . GLN A 1 199 ? -26.690 -10.064 6.202 1.00 87.38 199 GLN A N 1
ATOM 1610 C CA . GLN A 1 199 ? -26.946 -10.096 4.757 1.00 87.38 199 GLN A CA 1
ATOM 1611 C C . GLN A 1 199 ? -25.746 -10.625 3.962 1.00 87.38 199 GLN A C 1
ATOM 1613 O O . GLN A 1 199 ? -25.940 -11.257 2.923 1.00 87.38 199 GLN A O 1
ATOM 1618 N N . HIS A 1 200 ? -24.527 -10.419 4.464 1.00 85.88 200 HIS A N 1
ATOM 1619 C CA . HIS A 1 200 ? -23.277 -10.783 3.798 1.00 85.88 200 HIS A CA 1
ATOM 1620 C C . HIS A 1 200 ? -22.393 -11.672 4.700 1.00 85.88 200 HIS A C 1
ATOM 1622 O O . HIS A 1 200 ? -21.428 -11.182 5.295 1.00 85.88 200 HIS A O 1
ATOM 1628 N N . PRO A 1 201 ? -22.653 -12.998 4.771 1.00 83.00 201 PRO A N 1
ATOM 1629 C CA . PRO A 1 201 ? -21.907 -13.930 5.632 1.00 83.00 201 PRO A CA 1
ATOM 1630 C C . PRO A 1 201 ? -20.396 -13.979 5.356 1.00 83.00 201 PRO A C 1
ATOM 1632 O O . PRO A 1 201 ? -19.591 -14.283 6.232 1.00 83.00 201 PRO A O 1
ATOM 1635 N N . ASN A 1 202 ? -19.989 -13.665 4.125 1.00 81.19 202 ASN A N 1
ATOM 1636 C CA . ASN A 1 202 ? -18.589 -13.503 3.737 1.00 81.19 202 ASN A CA 1
ATOM 1637 C C . ASN A 1 202 ? -17.903 -12.356 4.491 1.00 81.19 202 ASN A C 1
ATOM 1639 O O . ASN A 1 202 ? -16.754 -12.502 4.895 1.00 81.19 202 ASN A O 1
ATOM 1643 N N . VAL A 1 203 ? -18.594 -11.230 4.681 1.00 84.69 203 VAL A N 1
ATOM 1644 C CA . VAL A 1 203 ? -18.064 -10.069 5.408 1.00 84.69 203 VAL A CA 1
ATOM 1645 C C . VAL A 1 203 ? -18.007 -10.361 6.908 1.00 84.69 203 VAL A C 1
ATOM 1647 O O . VAL A 1 203 ? -17.018 -10.025 7.554 1.00 84.69 203 VAL A O 1
ATOM 1650 N N . GLU A 1 204 ? -19.009 -11.060 7.447 1.00 85.06 204 GLU A N 1
ATOM 1651 C CA . GLU A 1 204 ? -19.007 -11.524 8.841 1.00 85.06 204 GLU A CA 1
ATOM 1652 C C . GLU A 1 204 ? -17.845 -12.479 9.133 1.00 85.06 204 GLU A C 1
ATOM 1654 O O . GLU A 1 204 ? -17.115 -12.283 10.104 1.00 85.06 204 GLU A O 1
ATOM 1659 N N . ALA A 1 205 ? -17.603 -13.462 8.264 1.00 81.50 205 ALA A N 1
ATOM 1660 C CA . ALA A 1 205 ? -16.462 -14.362 8.404 1.00 81.50 205 ALA A CA 1
ATOM 1661 C C . ALA A 1 205 ? -15.111 -13.618 8.340 1.00 81.50 205 ALA A C 1
ATOM 1663 O O . ALA A 1 205 ? -14.199 -13.939 9.105 1.00 81.50 205 ALA A O 1
ATOM 1664 N N . GLU A 1 206 ? -14.975 -12.613 7.462 1.00 80.50 206 GLU A N 1
ATOM 1665 C CA . GLU A 1 206 ? -13.783 -11.751 7.397 1.00 80.50 206 GLU A CA 1
ATOM 1666 C C . GLU A 1 206 ? -13.592 -10.922 8.687 1.00 80.50 206 GLU A C 1
ATOM 1668 O O . GLU A 1 206 ? -12.458 -10.771 9.159 1.00 80.50 206 GLU A O 1
ATOM 1673 N N . GLU A 1 207 ? -14.671 -10.390 9.279 1.00 84.94 207 GLU A N 1
ATOM 1674 C CA . GLU A 1 207 ? -14.618 -9.662 10.556 1.00 84.94 207 GLU A CA 1
ATOM 1675 C C . GLU A 1 207 ? -14.222 -10.581 11.717 1.00 84.94 207 GLU A C 1
ATOM 1677 O O . GLU A 1 207 ? -13.348 -10.215 12.505 1.00 84.94 207 GLU A O 1
ATOM 1682 N N . LEU A 1 208 ? -14.796 -11.785 11.794 1.00 85.81 208 LEU A N 1
ATOM 1683 C CA . LEU A 1 208 ? -14.458 -12.779 12.817 1.00 85.81 208 LEU A CA 1
ATOM 1684 C C . LEU A 1 208 ? -12.991 -13.212 12.736 1.00 85.81 208 LEU A C 1
ATOM 1686 O O . LEU A 1 208 ? -12.305 -13.242 13.759 1.00 85.81 208 LEU A O 1
ATOM 1690 N N . ASP A 1 209 ? -12.481 -13.484 11.530 1.00 83.25 209 ASP A N 1
ATOM 1691 C CA . ASP A 1 209 ? -11.062 -13.802 11.329 1.00 83.25 209 ASP A CA 1
ATOM 1692 C C . ASP A 1 209 ? -10.164 -12.644 11.783 1.00 83.25 209 ASP A C 1
ATOM 1694 O O . ASP A 1 209 ? -9.179 -12.849 12.497 1.00 83.25 209 ASP A O 1
ATOM 1698 N N . SER A 1 210 ? -10.533 -11.410 11.429 1.00 85.31 210 SER A N 1
ATOM 1699 C CA . SER A 1 210 ? -9.791 -10.212 11.829 1.00 85.31 210 SER A CA 1
ATOM 1700 C C . SER A 1 210 ? -9.770 -10.037 13.352 1.00 85.31 210 SER A C 1
ATOM 1702 O O . SER A 1 210 ? -8.698 -9.838 13.926 1.00 85.31 210 SER A O 1
ATOM 1704 N N . ALA A 1 211 ? -10.923 -10.168 14.014 1.00 87.19 211 ALA A N 1
ATOM 1705 C CA . ALA A 1 211 ? -11.055 -10.041 15.464 1.00 87.19 211 ALA A CA 1
ATOM 1706 C C . ALA A 1 211 ? -10.291 -11.144 16.213 1.00 87.19 211 ALA A C 1
ATOM 1708 O O . ALA A 1 211 ? -9.628 -10.881 17.216 1.00 87.19 211 ALA A O 1
ATOM 1709 N N . TRP A 1 212 ? -10.327 -12.379 15.710 1.00 85.56 212 TRP A N 1
ATOM 1710 C CA . TRP A 1 212 ? -9.577 -13.484 16.299 1.00 85.56 212 TRP A CA 1
ATOM 1711 C C . TRP A 1 212 ? -8.064 -13.291 16.178 1.00 85.56 212 TRP A C 1
ATOM 1713 O O . TRP A 1 212 ? -7.326 -13.509 17.142 1.00 85.56 212 TRP A O 1
ATOM 1723 N N . ARG A 1 213 ? -7.581 -12.827 15.018 1.00 85.44 213 ARG A N 1
ATOM 1724 C CA . ARG A 1 213 ? -6.166 -12.469 14.847 1.00 85.44 213 ARG A CA 1
ATOM 1725 C C . ARG A 1 213 ? -5.756 -11.351 15.796 1.00 85.44 213 ARG A C 1
ATOM 1727 O O . ARG A 1 213 ? -4.682 -11.444 16.383 1.00 85.44 213 ARG A O 1
ATOM 1734 N N . GLU A 1 214 ? -6.589 -10.325 15.960 1.00 87.25 214 GLU A N 1
ATOM 1735 C CA . GLU A 1 214 ? -6.337 -9.225 16.896 1.00 87.25 214 GLU A CA 1
ATOM 1736 C C . GLU A 1 214 ? -6.253 -9.733 18.344 1.00 87.25 214 GLU A C 1
ATOM 1738 O O . GLU A 1 214 ? -5.303 -9.408 19.056 1.00 87.25 214 GLU A O 1
ATOM 1743 N N . PHE A 1 215 ? -7.162 -10.626 18.751 1.00 89.19 215 PHE A N 1
ATOM 1744 C CA . PHE A 1 215 ? -7.110 -11.295 20.052 1.00 89.19 215 PHE A CA 1
ATOM 1745 C C . PHE A 1 215 ? -5.803 -12.074 20.261 1.00 89.19 215 PHE A C 1
ATOM 1747 O O . PHE A 1 215 ? -5.134 -11.895 21.279 1.00 89.19 215 PHE A O 1
ATOM 1754 N N . LEU A 1 216 ? -5.399 -12.905 19.296 1.00 87.56 216 LEU A N 1
ATOM 1755 C CA . LEU A 1 216 ? -4.153 -13.678 19.375 1.00 87.56 216 LEU A CA 1
ATOM 1756 C C . LEU A 1 216 ? -2.912 -12.776 19.417 1.00 87.56 216 LEU A C 1
ATOM 1758 O O . LEU A 1 216 ? -1.964 -13.045 20.158 1.00 87.56 216 LEU A O 1
ATOM 1762 N N . GLN A 1 217 ? -2.913 -11.685 18.648 1.00 87.94 217 GLN A N 1
ATOM 1763 C CA . GLN A 1 217 ? -1.846 -10.686 18.684 1.00 87.94 217 GLN A CA 1
ATOM 1764 C C . GLN A 1 217 ? -1.762 -10.013 20.056 1.00 87.94 217 GLN A C 1
ATOM 1766 O O . GLN A 1 217 ? -0.665 -9.896 20.605 1.00 87.94 217 GLN A O 1
ATOM 1771 N N . TYR A 1 218 ? -2.900 -9.634 20.642 1.00 89.94 218 TYR A N 1
ATOM 1772 C CA . TYR A 1 218 ? -2.940 -9.056 21.982 1.00 89.94 218 TYR A CA 1
ATOM 1773 C C . TYR A 1 218 ? -2.491 -10.055 23.055 1.00 89.94 218 TYR A C 1
ATOM 1775 O O . TYR A 1 218 ? -1.682 -9.714 23.914 1.00 89.94 218 TYR A O 1
ATOM 1783 N N . GLN A 1 219 ? -2.921 -11.318 22.969 1.00 89.25 219 GLN A N 1
ATOM 1784 C CA . GLN A 1 219 ? -2.467 -12.380 23.868 1.00 89.25 219 GLN A CA 1
ATOM 1785 C C . GLN A 1 219 ? -0.942 -12.545 23.821 1.00 89.25 219 GLN A C 1
ATOM 1787 O O . GLN A 1 219 ? -0.294 -12.697 24.856 1.00 89.25 219 GLN A O 1
ATOM 1792 N N . ARG A 1 220 ? -0.346 -12.467 22.628 1.00 86.81 220 ARG A N 1
ATOM 1793 C CA . ARG A 1 220 ? 1.109 -12.518 22.464 1.00 86.81 220 ARG A CA 1
ATOM 1794 C C . ARG A 1 220 ? 1.814 -11.308 23.081 1.00 86.81 220 ARG A C 1
ATOM 1796 O O . ARG A 1 220 ? 2.875 -11.482 23.678 1.00 86.81 220 ARG A O 1
ATOM 1803 N N . LEU A 1 221 ? 1.246 -10.108 22.950 1.00 88.44 221 LEU A N 1
ATOM 1804 C CA . LEU A 1 221 ? 1.773 -8.902 23.599 1.00 88.44 221 LEU A CA 1
ATOM 1805 C C . LEU A 1 221 ? 1.738 -9.039 25.126 1.00 88.44 221 LEU A C 1
ATOM 1807 O O . LEU A 1 221 ? 2.759 -8.823 25.774 1.00 88.44 221 LEU A O 1
ATOM 1811 N N . ALA A 1 222 ? 0.617 -9.503 25.681 1.00 89.19 222 ALA A N 1
ATOM 1812 C CA . ALA A 1 222 ? 0.471 -9.739 27.116 1.00 89.19 222 ALA A CA 1
ATOM 1813 C C . ALA A 1 222 ? 1.458 -10.799 27.645 1.00 89.19 222 ALA A C 1
ATOM 1815 O O . ALA A 1 222 ? 2.022 -10.645 28.725 1.00 89.19 222 ALA A O 1
ATOM 1816 N N . LEU A 1 223 ? 1.737 -11.863 26.880 1.00 90.06 223 LEU A N 1
ATOM 1817 C CA . LEU A 1 223 ? 2.765 -12.845 27.253 1.00 90.06 223 LEU A CA 1
ATOM 1818 C C . LEU A 1 223 ? 4.173 -12.246 27.298 1.00 90.06 223 LEU A C 1
ATOM 1820 O O . LEU A 1 223 ? 4.976 -12.636 28.144 1.00 90.06 223 LEU A O 1
ATOM 1824 N N . ALA A 1 224 ? 4.488 -11.329 26.383 1.00 87.31 224 ALA A N 1
ATOM 1825 C CA . ALA A 1 224 ? 5.779 -10.652 26.379 1.00 87.31 224 ALA A CA 1
ATOM 1826 C C . ALA A 1 224 ? 5.933 -9.729 27.600 1.00 87.31 224 ALA A C 1
ATOM 1828 O O . ALA A 1 224 ? 7.011 -9.686 28.189 1.00 87.31 224 ALA A O 1
ATOM 1829 N N . GLU A 1 225 ? 4.856 -9.054 28.005 1.00 89.19 225 GLU A N 1
ATOM 1830 C CA . GLU A 1 225 ? 4.806 -8.242 29.227 1.00 89.19 225 GLU A CA 1
ATOM 1831 C C . GLU A 1 225 ? 5.018 -9.105 30.482 1.00 89.19 225 GLU A C 1
ATOM 1833 O O . GLU A 1 225 ? 5.894 -8.813 31.292 1.00 89.19 225 GLU A O 1
ATOM 1838 N N . LEU A 1 226 ? 4.342 -10.256 30.578 1.00 91.75 226 LEU A N 1
ATOM 1839 C CA . LEU A 1 226 ? 4.540 -11.204 31.682 1.00 91.75 226 LEU A CA 1
ATOM 1840 C C . LEU A 1 226 ? 5.972 -11.751 31.766 1.00 91.75 226 LEU A C 1
ATOM 1842 O O . LEU A 1 226 ? 6.469 -12.002 32.865 1.00 91.75 226 LEU A O 1
ATOM 1846 N N . LEU A 1 227 ? 6.646 -11.957 30.630 1.00 88.19 227 LEU A N 1
ATOM 1847 C CA . LEU A 1 227 ? 8.056 -12.350 30.625 1.00 88.19 227 LEU A CA 1
ATOM 1848 C C . LEU A 1 227 ? 8.949 -11.206 31.129 1.00 88.19 227 LEU A C 1
ATOM 1850 O O . LEU A 1 227 ? 9.866 -11.452 31.914 1.00 88.19 227 LEU A O 1
ATOM 1854 N N . ALA A 1 228 ? 8.680 -9.969 30.697 1.00 88.62 228 ALA A N 1
ATOM 1855 C CA . ALA A 1 228 ? 9.434 -8.785 31.110 1.00 88.62 228 ALA A CA 1
ATOM 1856 C C . ALA A 1 228 ? 9.338 -8.541 32.626 1.00 88.62 228 ALA A C 1
ATOM 1858 O O . ALA A 1 228 ? 10.356 -8.286 33.272 1.00 88.62 228 ALA A O 1
ATOM 1859 N N . ASP A 1 229 ? 8.152 -8.744 33.201 1.00 93.38 229 ASP A N 1
ATOM 1860 C CA . ASP A 1 229 ? 7.892 -8.619 34.640 1.00 93.38 229 ASP A CA 1
ATOM 1861 C C . ASP A 1 229 ? 8.383 -9.824 35.466 1.00 93.38 229 ASP A C 1
ATOM 1863 O O . ASP A 1 229 ? 8.180 -9.882 36.679 1.00 93.38 229 ASP A O 1
ATOM 1867 N N . ARG A 1 230 ? 9.047 -10.805 34.831 1.00 85.62 230 ARG A N 1
ATOM 1868 C CA . ARG A 1 230 ? 9.448 -12.096 35.429 1.00 85.62 230 ARG A CA 1
ATOM 1869 C C . ARG A 1 230 ? 8.275 -12.895 36.018 1.00 85.62 230 ARG A C 1
ATOM 1871 O O . ARG A 1 230 ? 8.482 -13.747 36.881 1.00 85.62 230 ARG A O 1
ATOM 1878 N N . GLY A 1 231 ? 7.055 -12.653 35.539 1.00 83.62 231 GLY A N 1
ATOM 1879 C CA . GLY A 1 231 ? 5.852 -13.396 35.918 1.00 83.62 231 GLY A CA 1
ATOM 1880 C C . GLY A 1 231 ? 5.796 -14.815 35.338 1.00 83.62 231 GLY A C 1
ATOM 1881 O O . GLY A 1 231 ? 5.078 -15.661 35.866 1.00 83.62 231 GLY A O 1
ATOM 1882 N N . ILE A 1 232 ? 6.567 -15.099 34.281 1.00 90.38 232 ILE A N 1
ATOM 1883 C CA . ILE A 1 232 ? 6.701 -16.427 33.657 1.00 90.38 232 ILE A CA 1
ATOM 1884 C C . ILE A 1 232 ? 8.160 -16.730 33.288 1.00 90.38 232 ILE A C 1
ATOM 1886 O O . ILE A 1 232 ? 8.973 -15.821 33.121 1.00 90.38 232 ILE A O 1
ATOM 1890 N N . THR A 1 233 ? 8.496 -18.014 33.131 1.00 90.88 233 THR A N 1
ATOM 1891 C CA . THR A 1 233 ? 9.819 -18.443 32.648 1.00 90.88 233 THR A CA 1
ATOM 1892 C C . THR A 1 233 ? 9.915 -18.392 31.122 1.00 90.88 233 THR A C 1
ATOM 1894 O O . THR A 1 233 ? 8.907 -18.447 30.413 1.00 90.88 233 THR A O 1
ATOM 1897 N N . GLU A 1 234 ? 11.143 -18.335 30.599 1.00 86.50 234 GLU A N 1
ATOM 1898 C CA . GLU A 1 234 ? 11.406 -18.322 29.153 1.00 86.50 234 GLU A CA 1
ATOM 1899 C C . GLU A 1 234 ? 10.876 -19.586 28.451 1.00 86.50 234 GLU A C 1
ATOM 1901 O O . GLU A 1 234 ? 10.336 -19.507 27.347 1.00 86.50 234 GLU A O 1
ATOM 1906 N N . ASP A 1 235 ? 10.929 -20.743 29.117 1.00 86.06 235 ASP A N 1
ATOM 1907 C CA . ASP A 1 235 ? 10.363 -21.993 28.600 1.00 86.06 235 ASP A CA 1
ATOM 1908 C C . ASP A 1 235 ? 8.840 -21.917 28.440 1.00 86.06 235 ASP A C 1
ATOM 1910 O O . ASP A 1 235 ? 8.299 -22.315 27.404 1.00 86.06 235 ASP A O 1
ATOM 1914 N N . VAL A 1 236 ? 8.140 -21.362 29.437 1.00 88.31 236 VAL A N 1
ATOM 1915 C CA . VAL A 1 236 ? 6.681 -21.172 29.394 1.00 88.31 236 VAL A CA 1
ATOM 1916 C C . VAL A 1 236 ? 6.308 -20.169 28.304 1.00 88.31 236 VAL A C 1
ATOM 1918 O O . VAL A 1 236 ? 5.388 -20.423 27.522 1.00 88.31 236 VAL A O 1
ATOM 1921 N N . PHE A 1 237 ? 7.057 -19.071 28.190 1.00 88.38 237 PHE A N 1
ATOM 1922 C CA . PHE A 1 237 ? 6.877 -18.092 27.123 1.00 88.38 237 PHE A CA 1
ATOM 1923 C C . PHE A 1 237 ? 7.039 -18.726 25.735 1.00 88.38 237 PHE A C 1
ATOM 1925 O O . PHE A 1 237 ? 6.170 -18.562 24.879 1.00 88.38 237 PHE A O 1
ATOM 1932 N N . ASN A 1 238 ? 8.106 -19.495 25.510 1.00 87.62 238 ASN A N 1
ATOM 1933 C CA . ASN A 1 238 ? 8.365 -20.138 24.222 1.00 87.62 238 ASN A CA 1
ATOM 1934 C C . ASN A 1 238 ? 7.269 -21.149 23.852 1.00 87.62 238 ASN A C 1
ATOM 1936 O O . ASN A 1 238 ? 6.831 -21.184 22.699 1.00 87.62 238 ASN A O 1
ATOM 1940 N N . GLN A 1 239 ? 6.785 -21.934 24.820 1.00 87.81 239 GLN A N 1
ATOM 1941 C CA . GLN A 1 239 ? 5.686 -22.876 24.597 1.00 87.81 239 GLN A CA 1
ATOM 1942 C C . GLN A 1 239 ? 4.380 -22.166 24.219 1.00 87.81 239 GLN A C 1
ATOM 1944 O O . GLN A 1 239 ? 3.729 -22.557 23.247 1.00 87.81 239 GLN A O 1
ATOM 1949 N N . LEU A 1 240 ? 3.992 -21.124 24.960 1.00 89.12 240 LEU A N 1
ATOM 1950 C CA . LEU A 1 240 ? 2.748 -20.392 24.709 1.00 89.12 240 LEU A CA 1
ATOM 1951 C C . LEU A 1 240 ? 2.825 -19.558 23.424 1.00 89.12 240 LEU A C 1
ATOM 1953 O O . LEU A 1 240 ? 1.906 -19.615 22.607 1.00 89.12 240 LEU A O 1
ATOM 1957 N N . SER A 1 241 ? 3.946 -18.874 23.186 1.00 87.31 241 SER A N 1
ATOM 1958 C CA . SER A 1 241 ? 4.188 -18.113 21.955 1.00 87.31 241 SER A CA 1
ATOM 1959 C C . SER A 1 241 ? 4.136 -19.019 20.722 1.00 87.31 241 SER A C 1
ATOM 1961 O O . SER A 1 241 ? 3.477 -18.692 19.738 1.00 87.31 241 SER A O 1
ATOM 1963 N N . SER A 1 242 ? 4.731 -20.219 20.791 1.00 85.88 242 SER A N 1
ATOM 1964 C CA . SER A 1 242 ? 4.662 -21.182 19.685 1.00 85.88 242 SER A CA 1
ATOM 1965 C C . SER A 1 242 ? 3.235 -21.654 19.393 1.00 85.88 242 SER A C 1
ATOM 1967 O O . SER A 1 242 ? 2.915 -21.893 18.229 1.00 85.88 242 SER A O 1
ATOM 1969 N N . ARG A 1 243 ? 2.371 -21.804 20.407 1.00 84.81 243 ARG A N 1
ATOM 1970 C CA . ARG A 1 243 ? 0.958 -22.155 20.184 1.00 84.81 243 ARG A CA 1
ATOM 1971 C C . ARG A 1 243 ? 0.215 -21.037 19.462 1.00 84.81 243 ARG A C 1
ATOM 1973 O O . ARG A 1 243 ? -0.482 -21.325 18.493 1.00 84.81 243 ARG A O 1
ATOM 1980 N N . ILE A 1 244 ? 0.406 -19.793 19.895 1.00 86.25 244 ILE A N 1
ATOM 1981 C CA . ILE A 1 244 ? -0.214 -18.623 19.262 1.00 86.25 244 ILE A CA 1
ATOM 1982 C C . ILE A 1 244 ? 0.265 -18.479 17.817 1.00 86.25 244 ILE A C 1
ATOM 1984 O O . ILE A 1 244 ? -0.549 -18.296 16.916 1.00 86.25 244 ILE A O 1
ATOM 1988 N N . ASP A 1 245 ? 1.569 -18.626 17.570 1.00 84.56 245 ASP A N 1
ATOM 1989 C CA . ASP A 1 245 ? 2.130 -18.553 16.220 1.00 84.56 245 ASP A CA 1
ATOM 1990 C C . ASP A 1 245 ? 1.547 -19.648 15.305 1.00 84.56 245 ASP A C 1
ATOM 1992 O O . ASP A 1 245 ? 1.244 -19.380 14.142 1.00 84.56 245 ASP A O 1
ATOM 1996 N N . ASN A 1 246 ? 1.313 -20.859 15.827 1.00 83.00 246 ASN A N 1
ATOM 1997 C CA . ASN A 1 246 ? 0.645 -21.926 15.076 1.00 83.00 246 ASN A CA 1
ATOM 1998 C C . ASN A 1 246 ? -0.819 -21.581 14.749 1.00 83.00 246 ASN A C 1
ATOM 2000 O O . ASN A 1 246 ? -1.273 -21.861 13.642 1.00 83.00 246 ASN A O 1
ATOM 2004 N N . GLN A 1 247 ? -1.548 -20.956 15.678 1.00 81.06 247 GLN A N 1
ATOM 2005 C CA . GLN A 1 247 ? -2.931 -20.516 15.450 1.00 81.06 247 GLN A CA 1
ATOM 2006 C C . GLN A 1 247 ? -3.017 -19.343 14.462 1.00 81.06 247 GLN A C 1
ATOM 2008 O O . GLN A 1 247 ? -3.932 -19.290 13.647 1.00 81.06 247 GLN A O 1
ATOM 2013 N N . LEU A 1 248 ? -2.050 -18.423 14.484 1.00 78.56 248 LEU A N 1
ATOM 2014 C CA . LEU A 1 248 ? -1.949 -17.340 13.500 1.00 78.56 248 LEU A CA 1
ATOM 2015 C C . LEU A 1 248 ? -1.591 -17.857 12.098 1.00 78.56 248 LEU A C 1
ATOM 2017 O O . LEU A 1 248 ? -1.970 -17.240 11.100 1.00 78.56 248 LEU A O 1
ATOM 2021 N N . ALA A 1 249 ? -0.848 -18.966 12.018 1.00 75.94 249 ALA A N 1
ATOM 2022 C CA . ALA A 1 249 ? -0.456 -19.595 10.760 1.00 75.94 249 ALA A CA 1
ATOM 2023 C C . ALA A 1 249 ? -1.579 -20.430 10.119 1.00 75.94 249 ALA A C 1
ATOM 2025 O O . ALA A 1 249 ? -1.583 -20.592 8.898 1.00 75.94 249 ALA A O 1
ATOM 2026 N N . SER A 1 250 ? -2.528 -20.956 10.901 1.00 71.81 250 SER A N 1
ATOM 2027 C CA . SER A 1 250 ? -3.680 -21.680 10.355 1.00 71.81 250 SER A CA 1
ATOM 2028 C C . SER A 1 250 ? -4.645 -20.708 9.672 1.00 71.81 250 SER A C 1
ATOM 2030 O O . SER A 1 250 ? -5.255 -19.872 10.330 1.00 71.81 250 SER A O 1
ATOM 2032 N N . SER A 1 251 ? -4.791 -20.814 8.348 1.00 53.44 251 SER A N 1
ATOM 2033 C CA . SER A 1 251 ? -5.648 -19.943 7.527 1.00 53.44 251 SER A CA 1
ATOM 2034 C C . SER A 1 251 ? -7.128 -20.342 7.500 1.00 53.44 251 SER A C 1
ATOM 2036 O O . SER A 1 251 ? -7.909 -19.712 6.797 1.00 53.44 251 SER A O 1
ATOM 2038 N N . GLU A 1 252 ? -7.509 -21.409 8.203 1.00 52.59 252 GLU A N 1
ATOM 2039 C CA . GLU A 1 252 ? -8.825 -22.049 8.103 1.00 52.59 252 GLU A CA 1
ATOM 2040 C C . GLU A 1 252 ? -9.477 -22.209 9.477 1.00 52.59 252 GLU A C 1
ATOM 2042 O O . GLU A 1 252 ? -9.742 -23.319 9.940 1.00 52.59 252 GLU A O 1
ATOM 2047 N N . ILE A 1 253 ? -9.782 -21.101 10.149 1.00 58.00 253 ILE A N 1
ATOM 2048 C CA . ILE A 1 253 ? -10.898 -21.163 11.092 1.00 58.00 253 ILE A CA 1
ATOM 2049 C C . ILE A 1 253 ? -12.144 -21.046 10.227 1.00 58.00 253 ILE A C 1
ATOM 2051 O O . ILE A 1 253 ? -12.526 -19.962 9.796 1.00 58.00 253 ILE A O 1
ATOM 2055 N N . ALA A 1 254 ? -12.724 -22.193 9.875 1.00 52.94 254 ALA A N 1
ATOM 2056 C CA . ALA A 1 254 ? -14.019 -22.232 9.223 1.00 52.94 254 ALA A CA 1
ATOM 2057 C C . ALA A 1 254 ? -15.053 -21.704 10.226 1.00 52.94 254 ALA A C 1
ATOM 2059 O O . ALA A 1 254 ? -15.557 -22.454 11.063 1.00 52.94 254 ALA A O 1
ATOM 2060 N N . TRP A 1 255 ? -15.342 -20.405 10.155 1.00 59.94 255 TRP A N 1
ATOM 2061 C CA . TRP A 1 255 ? -16.427 -19.740 10.879 1.00 59.94 255 TRP A CA 1
ATOM 2062 C C . TRP A 1 255 ? -17.787 -20.160 10.288 1.00 59.94 255 TRP A C 1
ATOM 2064 O O . TRP A 1 255 ? -18.598 -19.331 9.888 1.00 59.94 255 TRP A O 1
ATOM 2074 N N . ASP A 1 256 ? -18.019 -21.469 10.155 1.00 48.75 256 ASP A N 1
ATOM 2075 C CA . ASP A 1 256 ? -19.271 -22.043 9.668 1.00 48.75 256 ASP A CA 1
ATOM 2076 C C . ASP A 1 256 ? -20.316 -21.923 10.780 1.00 48.75 256 ASP A C 1
ATOM 2078 O O . ASP A 1 256 ? -20.485 -22.826 11.601 1.00 48.75 256 ASP A O 1
ATOM 2082 N N . SER A 1 257 ? -20.984 -20.767 10.813 1.00 45.25 257 SER A N 1
ATOM 2083 C CA . SER A 1 257 ? -22.037 -20.349 11.745 1.00 45.25 257 SER A CA 1
ATOM 2084 C C . SER A 1 257 ? -21.613 -20.274 13.222 1.00 45.25 257 SER A C 1
ATOM 2086 O O . SER A 1 257 ? -21.196 -21.252 13.845 1.00 45.25 257 SER A O 1
ATOM 2088 N N . ALA A 1 258 ? -21.809 -19.098 13.826 1.00 43.31 258 ALA A N 1
ATOM 2089 C CA . ALA A 1 258 ? -21.584 -18.821 15.249 1.00 43.31 258 ALA A CA 1
ATOM 2090 C C . ALA A 1 258 ? -22.293 -19.806 16.215 1.00 43.31 258 ALA A C 1
ATOM 2092 O O . ALA A 1 258 ? -21.951 -19.872 17.392 1.00 43.31 258 ALA A O 1
ATOM 2093 N N . GLU A 1 259 ? -23.225 -20.624 15.719 1.00 43.34 259 GLU A N 1
ATOM 2094 C CA . GLU A 1 259 ? -23.950 -21.660 16.460 1.00 43.34 259 GLU A CA 1
ATOM 2095 C C . GLU A 1 259 ? -23.112 -22.914 16.791 1.00 43.34 259 GLU A C 1
ATOM 2097 O O . GLU A 1 259 ? -23.397 -23.612 17.765 1.00 43.34 259 GLU A O 1
ATOM 2102 N N . LYS A 1 260 ? -22.046 -23.216 16.032 1.00 42.06 260 LYS A N 1
ATOM 2103 C CA . LYS A 1 260 ? -21.179 -24.392 16.285 1.00 42.06 260 LYS A CA 1
ATOM 2104 C C . LYS A 1 260 ? -19.973 -24.095 17.185 1.00 42.06 260 LYS A C 1
ATOM 2106 O O . LYS A 1 260 ? -19.266 -25.024 17.587 1.00 42.06 260 LYS A O 1
ATOM 2111 N N . MET A 1 261 ? -19.741 -22.825 17.515 1.00 43.56 261 MET A N 1
ATOM 2112 C CA . MET A 1 261 ? -18.529 -22.364 18.200 1.00 43.56 261 MET A CA 1
ATOM 2113 C C . MET A 1 261 ? -18.437 -22.809 19.669 1.00 43.56 261 MET A C 1
ATOM 2115 O O . MET A 1 261 ? -17.338 -23.010 20.184 1.00 43.56 261 MET A O 1
ATOM 2119 N N . ASP A 1 262 ? -19.573 -23.049 20.326 1.00 45.03 262 ASP A N 1
ATOM 2120 C CA . ASP A 1 262 ? -19.632 -23.244 21.781 1.00 45.03 262 ASP A CA 1
ATOM 2121 C C . ASP A 1 262 ? -19.083 -24.605 22.271 1.00 45.03 262 ASP A C 1
ATOM 2123 O O . ASP A 1 262 ? -18.739 -24.763 23.438 1.00 45.03 262 ASP A O 1
ATOM 2127 N N . ARG A 1 263 ? -18.932 -25.616 21.396 1.00 42.47 263 ARG A N 1
ATOM 2128 C CA . ARG A 1 263 ? -18.585 -26.988 21.843 1.00 42.47 263 ARG A CA 1
ATOM 2129 C C . ARG A 1 263 ? -17.195 -27.513 21.487 1.00 42.47 263 ARG A C 1
ATOM 2131 O O . ARG A 1 263 ? -16.706 -28.392 22.194 1.00 42.47 263 ARG A O 1
ATOM 2138 N N . ASN A 1 264 ? -16.529 -26.996 20.455 1.00 39.56 264 ASN A N 1
ATOM 2139 C CA . ASN A 1 264 ? -15.311 -27.642 19.937 1.00 39.56 264 ASN A CA 1
ATOM 2140 C C . ASN A 1 264 ? -13.988 -26.984 20.372 1.00 39.56 264 ASN A C 1
ATOM 2142 O O . ASN A 1 264 ? -12.983 -27.687 20.493 1.00 39.56 264 ASN A O 1
ATOM 2146 N N . LEU A 1 265 ? -13.960 -25.679 20.668 1.00 44.62 265 LEU A N 1
ATOM 2147 C CA . LEU A 1 265 ? -12.704 -24.981 20.993 1.00 44.62 265 LEU A CA 1
ATOM 2148 C C . LEU A 1 265 ? -12.174 -25.311 22.400 1.00 44.62 265 LEU A C 1
ATOM 2150 O O . LEU A 1 265 ? -10.969 -25.495 22.568 1.00 44.62 265 LEU A O 1
ATOM 2154 N N . TRP A 1 266 ? -13.055 -25.510 23.386 1.00 44.28 266 TRP A N 1
ATOM 2155 C CA . TRP A 1 266 ? -12.646 -25.952 24.727 1.00 44.28 266 TRP A CA 1
ATOM 2156 C C . TRP A 1 266 ? -12.181 -27.417 24.765 1.00 44.28 266 TRP A C 1
ATOM 2158 O O . TRP A 1 266 ? -11.288 -27.763 25.539 1.00 44.28 266 TRP A O 1
ATOM 2168 N N . GLN A 1 267 ? -12.706 -28.286 23.892 1.00 40.09 267 GLN A N 1
ATOM 2169 C CA . GLN A 1 267 ? -12.308 -29.701 23.860 1.00 40.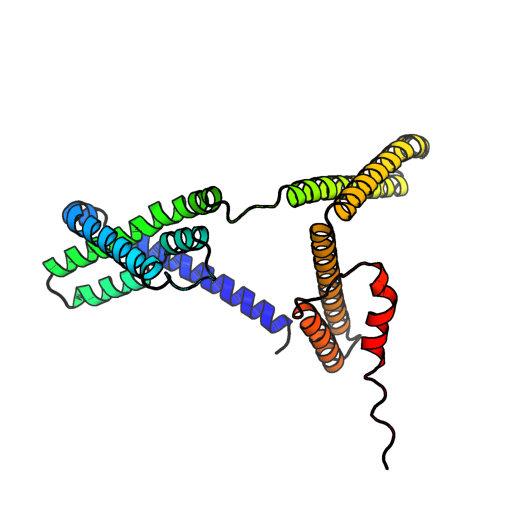09 267 GLN A CA 1
ATOM 2170 C C . GLN A 1 267 ? -10.956 -29.946 23.176 1.00 40.09 267 GLN A C 1
ATOM 2172 O O . GLN A 1 267 ? -10.245 -30.884 23.546 1.00 40.09 267 GLN A O 1
ATOM 2177 N N . LEU A 1 268 ? -10.556 -29.092 22.228 1.00 42.50 268 LEU A N 1
ATOM 2178 C CA . LEU A 1 268 ? -9.237 -29.174 21.589 1.00 42.50 268 LEU A CA 1
ATOM 2179 C C . LEU A 1 268 ? -8.097 -28.717 22.518 1.00 42.50 268 LEU A C 1
ATOM 2181 O O . LEU A 1 268 ? -6.965 -29.171 22.352 1.00 42.50 268 LEU A O 1
ATOM 2185 N N . GLY A 1 269 ? -8.393 -27.887 23.526 1.00 40.88 269 GLY A N 1
ATOM 2186 C CA . GLY A 1 269 ? -7.442 -27.493 24.572 1.00 40.88 269 GLY A CA 1
ATOM 2187 C C . GLY A 1 269 ? -7.268 -28.523 25.698 1.00 40.88 269 GLY A C 1
ATOM 2188 O O . GLY A 1 269 ? -6.182 -28.614 26.263 1.00 40.88 269 GLY A O 1
ATOM 2189 N N . ALA A 1 270 ? -8.298 -29.323 25.996 1.00 37.66 270 ALA A N 1
ATOM 2190 C CA . ALA A 1 270 ? -8.310 -30.229 27.152 1.00 37.66 270 ALA A CA 1
ATOM 2191 C C . ALA A 1 270 ? -7.860 -31.677 26.854 1.00 37.66 270 ALA A C 1
ATOM 2193 O O . ALA A 1 270 ? -7.447 -32.389 27.759 1.00 37.66 270 ALA A O 1
ATOM 2194 N N . ARG A 1 271 ? -7.891 -32.147 25.597 1.00 36.47 271 ARG A N 1
ATOM 2195 C CA . ARG A 1 271 ? -7.605 -33.567 25.267 1.00 36.47 271 ARG A CA 1
ATOM 2196 C C . ARG A 1 271 ? -6.126 -33.960 25.132 1.00 36.47 271 ARG A C 1
ATOM 2198 O O . ARG A 1 271 ? -5.845 -35.093 24.753 1.00 36.47 271 ARG A O 1
ATOM 2205 N N . ARG A 1 272 ? -5.166 -33.069 25.408 1.00 41.34 272 ARG A N 1
ATOM 2206 C CA . ARG A 1 272 ? -3.719 -33.374 25.288 1.00 41.34 272 ARG A CA 1
ATOM 2207 C C . ARG A 1 272 ? -2.934 -33.358 26.600 1.00 41.34 272 ARG A C 1
ATOM 2209 O O . ARG A 1 272 ? -1.709 -33.425 26.548 1.00 41.34 272 ARG A O 1
ATOM 2216 N N . THR A 1 273 ? -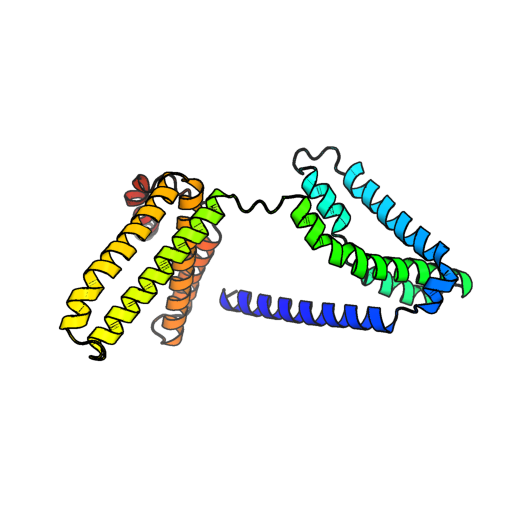3.604 -33.297 27.748 1.00 42.97 273 THR A N 1
ATOM 2217 C CA . THR A 1 273 ? -2.945 -33.369 29.064 1.00 42.97 273 THR A CA 1
ATOM 2218 C C . THR A 1 273 ? -2.996 -34.746 29.735 1.00 42.97 273 THR A C 1
ATOM 2220 O O . THR A 1 273 ? -2.205 -34.963 30.641 1.00 42.97 273 THR A O 1
ATOM 2223 N N . ASP A 1 274 ? -3.774 -35.713 29.232 1.00 37.84 274 ASP A N 1
ATOM 2224 C CA . ASP A 1 274 ? -4.006 -36.991 29.940 1.00 37.84 274 ASP A CA 1
ATOM 2225 C C . ASP A 1 274 ? -3.385 -38.233 29.269 1.00 37.84 274 ASP A C 1
ATOM 2227 O O . ASP A 1 274 ? -3.991 -39.298 29.234 1.00 37.84 274 ASP A O 1
ATOM 2231 N N . LEU A 1 275 ? -2.165 -38.142 28.728 1.00 39.44 275 LEU A N 1
ATOM 2232 C CA . LEU A 1 275 ? -1.412 -39.338 28.296 1.00 39.44 275 LEU A CA 1
ATOM 2233 C C . LEU A 1 275 ? 0.033 -39.347 28.804 1.00 39.44 275 LEU A C 1
ATOM 2235 O O . LEU A 1 275 ? 0.968 -39.621 28.048 1.00 39.44 275 LEU A O 1
ATOM 2239 N N . ARG A 1 276 ? 0.231 -39.045 30.094 1.00 41.72 276 ARG A N 1
ATOM 2240 C CA . ARG A 1 276 ? 1.489 -39.385 30.775 1.00 41.72 276 ARG A CA 1
ATOM 2241 C C . ARG A 1 276 ? 1.362 -39.534 32.297 1.00 41.72 276 ARG A C 1
ATOM 2243 O O . ARG A 1 276 ? 2.099 -38.907 33.045 1.00 41.72 276 ARG A O 1
ATOM 2250 N N . SER A 1 277 ? 0.467 -40.405 32.746 1.00 43.22 277 SER A N 1
ATOM 2251 C CA . SER A 1 277 ? 0.649 -41.154 33.994 1.00 43.22 277 SER A CA 1
ATOM 2252 C C . SER A 1 277 ? -0.144 -42.448 33.871 1.00 43.22 277 SER A C 1
ATOM 2254 O O . SER A 1 277 ? -1.352 -42.425 34.051 1.00 43.22 277 SER A O 1
ATOM 2256 N N . ASP A 1 278 ? 0.509 -43.500 33.387 1.00 41.06 278 ASP A N 1
ATOM 2257 C CA . ASP A 1 278 ? 0.215 -44.908 33.692 1.00 41.06 278 ASP A CA 1
ATOM 2258 C C . ASP A 1 278 ? 1.061 -45.772 32.753 1.00 41.06 278 ASP A C 1
ATOM 2260 O O . ASP A 1 278 ? 0.655 -46.128 31.648 1.00 41.06 278 ASP A O 1
ATOM 2264 N N . SER A 1 279 ? 2.290 -46.037 33.188 1.00 38.69 279 SER A N 1
ATOM 2265 C CA . SER A 1 279 ? 3.018 -47.274 32.906 1.00 38.69 279 SER A CA 1
ATOM 2266 C C . SER A 1 279 ? 4.289 -47.269 33.755 1.00 38.69 279 SER A C 1
ATOM 2268 O O . SER A 1 279 ? 5.166 -46.429 33.529 1.00 38.69 279 SER A O 1
ATOM 2270 N N . ASP A 1 280 ? 4.277 -48.164 34.740 1.00 39.62 280 ASP A N 1
ATOM 2271 C CA . ASP A 1 280 ? 5.380 -48.778 35.493 1.00 39.62 280 ASP A CA 1
ATOM 2272 C C . ASP A 1 280 ? 6.809 -48.607 34.940 1.00 39.62 280 ASP A C 1
ATOM 2274 O O . ASP A 1 280 ? 7.025 -48.798 33.718 1.00 39.62 280 ASP A O 1
#

Foldseek 3Di:
DDPVVVVVVVVVVVVVVVVVVVVLVVVLVVPQDPVLLVVLVVLQVCLQVVVLVVLCCCLCVVPVPPPPDDPLVSVLSSLVPQDLSVVQVVLVVCLVPDDVVVSSSSNSSSSSNNCCSCPPSVVCSVVSCVVSVPPPPDPLNVVLVVLVVVLVVLVVVLVVVVVCVVVVVDDPVRCVVVVVVSVVVSVVSVVVNVVSCVVCVVVVVVVVLVVVLVVLVVVLVVLVVCVVVVVDDPVVNRVSSVVSVVVNPDPDPPPVDPVVPPPDPVVVVPPPPPDPPDDD

Radius of gyration: 29.6 Å; chains: 1; bounding box: 66×68×69 Å

Secondary structure (DSSP, 8-state):
--HHHHHHHHHHHHHHHHHHHHHHHHHHHHH--HHHHHHTHHHHHHHHHHHHHHHHIIIIIHSSS-TTS-HHHHHHHHHT----HHHHHHHHHHHTSS-HHHHHHHHHHHHHHHHHIIIIIHHHHHHHHHHTT-----HHHHHHHHHHHHHHHHHHHHHHHHHHHHTTSS-HHHHHHHHHHHHHHHHHHHHHHHHHHHH-HHHHHHHHHHHHHHHHHHHHHHHHHHHHTTSS-HHHHHHHHHHHHHHHH--------TTSHHHHHHHHHHTTSSSSS---

pLDDT: mean 80.57, std 15.39, range [36.47, 96.19]